Protein AF-A0A813E787-F1 (afdb_monomer_lite)

pLDDT: mean 73.68, std 25.08, range [30.33, 98.12]

Radius of gyration: 27.72 Å; chains: 1; bounding box: 62×77×85 Å

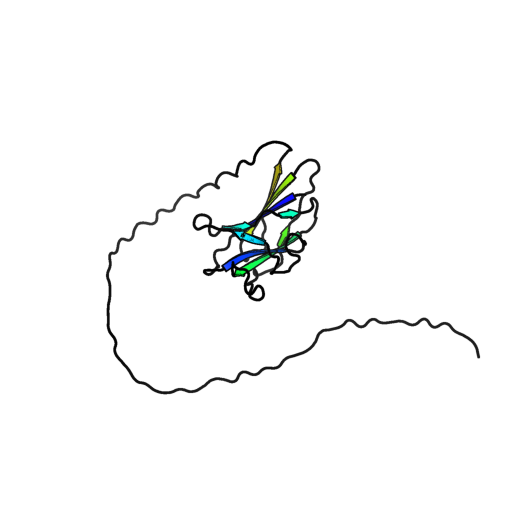Foldseek 3Di:
DAWEKEKEQDDPADPQKFKWKAWCDVQCVNPDLLNTFTWDDDPVRPPITMTDITDDDAFAAKIWMWMWMDGPVSPPSVPIHTFPDDIAIDGHHHDDAAYKYWYWYDYGNDSDTDIDIDGDHPDDDDDDDDDDDDDDDDDDDDDDDDDDDDDDDDDDDDDDDDDDDDDDDDDDDDDDDDDDDDDDDDDDDDDD

Structure (mmCIF, N/CA/C/O backbone):
data_AF-A0A813E787-F1
#
_entry.id   AF-A0A813E787-F1
#
loop_
_atom_site.group_PDB
_atom_site.id
_atom_site.type_symbol
_atom_site.label_atom_id
_atom_site.label_alt_id
_atom_site.label_comp_id
_atom_site.label_asym_id
_atom_site.label_entity_id
_atom_site.label_seq_id
_atom_site.pdbx_PDB_ins_code
_atom_site.Cartn_x
_atom_site.Cartn_y
_atom_site.Cartn_z
_atom_site.occupancy
_atom_site.B_iso_or_equiv
_atom_site.auth_seq_id
_atom_site.auth_comp_id
_atom_site.auth_asym_id
_atom_site.auth_atom_id
_atom_site.pdbx_PDB_model_num
ATOM 1 N N . MET A 1 1 ? -16.517 4.801 7.492 1.00 86.31 1 MET A N 1
ATOM 2 C CA . MET A 1 1 ? -15.468 4.316 6.570 1.00 86.31 1 MET A CA 1
ATOM 3 C C . MET A 1 1 ? -14.488 5.443 6.297 1.00 86.31 1 MET A C 1
ATOM 5 O O . MET A 1 1 ? -14.892 6.605 6.333 1.00 86.31 1 MET A O 1
ATOM 9 N N . ALA A 1 2 ? -13.230 5.105 6.049 1.00 91.12 2 ALA A N 1
ATOM 10 C CA . ALA A 1 2 ? -12.199 6.005 5.552 1.00 91.12 2 ALA A CA 1
ATOM 11 C C . ALA A 1 2 ? -11.724 5.498 4.185 1.00 91.12 2 ALA A C 1
ATOM 13 O O . ALA A 1 2 ? -11.542 4.297 4.005 1.00 91.12 2 ALA A O 1
ATOM 14 N N . ALA A 1 3 ? -11.543 6.407 3.238 1.00 94.19 3 ALA A N 1
ATOM 15 C CA . ALA A 1 3 ? -10.957 6.121 1.938 1.00 94.19 3 ALA A CA 1
ATOM 16 C C . ALA A 1 3 ? -9.436 6.264 2.054 1.00 94.19 3 ALA A C 1
ATOM 18 O O . ALA A 1 3 ? -8.950 7.349 2.371 1.00 94.19 3 ALA A O 1
ATOM 19 N N . LEU A 1 4 ? -8.703 5.174 1.861 1.00 96.06 4 LEU A N 1
ATOM 20 C CA . LEU A 1 4 ? -7.258 5.084 2.027 1.00 96.06 4 LEU A CA 1
ATOM 21 C C . LEU A 1 4 ? -6.583 4.915 0.664 1.00 96.06 4 LEU A C 1
ATOM 23 O O . LEU A 1 4 ? -6.911 3.996 -0.080 1.00 96.06 4 LEU A O 1
ATOM 27 N N . THR A 1 5 ? -5.613 5.777 0.378 1.00 97.56 5 THR A N 1
ATOM 28 C CA . THR A 1 5 ? -4.746 5.693 -0.803 1.00 97.56 5 THR A CA 1
ATOM 29 C C . THR A 1 5 ? -3.289 5.622 -0.357 1.00 97.56 5 THR A C 1
ATOM 31 O O . THR A 1 5 ? -2.865 6.395 0.508 1.00 97.56 5 THR A O 1
ATOM 34 N N . PHE A 1 6 ? -2.506 4.734 -0.962 1.00 97.88 6 PHE A N 1
ATOM 35 C CA . PHE A 1 6 ? -1.069 4.640 -0.729 1.00 97.88 6 PHE A CA 1
ATOM 36 C C . PHE A 1 6 ? -0.298 5.378 -1.816 1.00 97.88 6 PHE A C 1
ATOM 38 O O . PHE A 1 6 ? -0.618 5.276 -2.999 1.00 97.88 6 PHE A O 1
ATOM 45 N N . VAL A 1 7 ? 0.741 6.097 -1.403 1.00 98.12 7 VAL A N 1
ATOM 46 C CA . VAL A 1 7 ? 1.733 6.698 -2.293 1.00 98.12 7 VAL A CA 1
ATOM 47 C C . VAL A 1 7 ? 3.091 6.132 -1.906 1.00 98.12 7 VAL A C 1
ATOM 49 O O . VAL A 1 7 ? 3.574 6.356 -0.796 1.00 98.12 7 VAL A O 1
ATOM 52 N N . VAL A 1 8 ? 3.689 5.372 -2.812 1.00 97.88 8 VAL A N 1
ATOM 53 C CA . VAL A 1 8 ? 4.959 4.686 -2.595 1.00 97.88 8 VAL A CA 1
ATOM 54 C C . VAL A 1 8 ? 6.012 5.284 -3.512 1.00 97.88 8 VAL A C 1
ATOM 56 O O . VAL A 1 8 ? 5.851 5.283 -4.728 1.00 97.88 8 VAL A O 1
ATOM 59 N N . GLU A 1 9 ? 7.109 5.769 -2.949 1.00 97.62 9 GLU A N 1
ATOM 60 C CA . GLU A 1 9 ? 8.279 6.156 -3.732 1.00 97.62 9 GLU A CA 1
ATOM 61 C C . GLU A 1 9 ? 9.198 4.947 -3.940 1.00 97.62 9 GLU A C 1
ATOM 63 O O . GLU A 1 9 ? 9.723 4.370 -2.978 1.00 97.62 9 GLU A O 1
ATOM 68 N N . HIS A 1 10 ? 9.396 4.547 -5.196 1.00 96.94 10 HIS A N 1
ATOM 69 C CA . HIS A 1 10 ? 10.302 3.462 -5.551 1.00 96.94 10 HIS A CA 1
ATOM 70 C C . HIS A 1 10 ? 10.804 3.578 -6.994 1.00 96.94 10 HIS A C 1
ATOM 72 O O . HIS A 1 10 ? 10.026 3.685 -7.939 1.00 96.94 10 HIS A O 1
ATOM 78 N N . LYS A 1 11 ? 12.128 3.495 -7.165 1.00 95.12 11 LYS A N 1
ATOM 79 C CA . LYS A 1 11 ? 12.805 3.578 -8.470 1.00 95.12 11 LYS A CA 1
ATOM 80 C C . LYS A 1 11 ? 13.321 2.238 -9.011 1.00 95.12 11 LYS A C 1
ATOM 82 O O . LYS A 1 11 ? 13.857 2.197 -10.110 1.00 95.12 11 LYS A O 1
ATOM 87 N N . GLY A 1 12 ? 13.240 1.169 -8.219 1.00 92.81 12 GLY A N 1
ATOM 88 C CA . GLY A 1 12 ? 13.930 -0.104 -8.457 1.00 92.81 12 GLY A CA 1
ATOM 89 C C . GLY A 1 12 ? 13.110 -1.160 -9.195 1.00 92.81 12 GLY A C 1
ATOM 90 O O . GLY A 1 12 ? 13.284 -2.340 -8.914 1.00 92.81 12 GLY A O 1
ATOM 91 N N . THR A 1 13 ? 12.224 -0.761 -10.108 1.00 94.88 13 THR A N 1
ATOM 92 C CA . THR A 1 13 ? 11.404 -1.685 -10.909 1.00 94.88 13 THR A CA 1
ATOM 93 C C . THR A 1 13 ? 12.048 -1.988 -12.257 1.00 94.88 13 THR A C 1
ATOM 95 O O . THR A 1 13 ? 12.597 -1.090 -12.903 1.00 94.88 13 THR A O 1
ATOM 98 N N . LYS A 1 14 ? 11.924 -3.226 -12.731 1.00 93.81 14 LYS A N 1
ATOM 99 C CA . LYS A 1 14 ? 12.303 -3.627 -14.093 1.00 93.81 14 LYS A CA 1
ATOM 100 C C . LYS A 1 14 ? 11.130 -3.451 -15.069 1.00 93.81 14 LYS A C 1
ATOM 102 O O . LYS A 1 14 ? 9.977 -3.373 -14.643 1.00 93.81 14 LYS A O 1
ATOM 107 N N . PRO A 1 15 ? 11.386 -3.421 -16.390 1.00 91.69 15 PRO A N 1
ATOM 108 C CA . PRO A 1 15 ? 10.316 -3.435 -17.383 1.00 91.69 15 PRO A CA 1
ATOM 109 C C . PRO A 1 15 ? 9.353 -4.612 -17.168 1.00 91.69 15 PRO A C 1
ATOM 111 O O . PRO A 1 15 ? 9.778 -5.764 -17.078 1.00 91.69 15 PRO A O 1
ATOM 114 N N . GLY A 1 16 ? 8.054 -4.315 -17.088 1.00 92.12 16 GLY A N 1
ATOM 115 C CA . GLY A 1 16 ? 7.005 -5.306 -16.824 1.00 92.12 16 GLY A CA 1
ATOM 116 C C . GLY A 1 16 ? 6.756 -5.612 -15.342 1.00 92.12 16 GLY A C 1
ATOM 117 O O . GLY A 1 16 ? 5.919 -6.463 -15.044 1.00 92.12 16 GLY A O 1
ATOM 118 N N . GLU A 1 17 ? 7.438 -4.939 -14.415 1.00 95.44 17 GLU A N 1
ATOM 119 C CA . GLU A 1 17 ? 7.140 -4.988 -12.980 1.00 95.44 17 GLU A CA 1
ATOM 120 C C . GLU A 1 17 ? 6.305 -3.782 -12.539 1.00 95.44 17 GLU A C 1
ATOM 122 O O . GLU A 1 17 ? 6.336 -2.714 -13.157 1.00 95.44 17 GLU A O 1
ATOM 127 N N . ALA A 1 18 ? 5.573 -3.953 -11.444 1.00 95.94 18 ALA A N 1
ATOM 128 C CA . ALA A 1 18 ? 4.846 -2.887 -10.775 1.00 95.94 18 ALA A CA 1
ATOM 129 C C . ALA A 1 18 ? 5.006 -2.994 -9.256 1.00 95.94 18 ALA A C 1
ATOM 131 O O . ALA A 1 18 ? 5.363 -4.044 -8.714 1.00 95.94 18 ALA A O 1
ATOM 132 N N . VAL A 1 19 ? 4.741 -1.879 -8.580 1.00 97.19 19 VAL A N 1
ATOM 133 C CA . VAL A 1 19 ? 4.676 -1.805 -7.120 1.00 97.19 19 VAL A CA 1
ATOM 134 C C . VAL A 1 19 ? 3.275 -2.187 -6.660 1.00 97.19 19 VAL A C 1
ATOM 136 O O . VAL A 1 19 ? 2.286 -1.763 -7.254 1.00 97.19 19 VAL A O 1
ATOM 139 N N . PHE A 1 20 ? 3.196 -2.946 -5.574 1.00 97.25 20 PHE A N 1
ATOM 140 C CA . PHE A 1 20 ? 1.947 -3.338 -4.938 1.00 97.25 20 PHE A CA 1
ATOM 141 C C . PHE A 1 20 ? 2.014 -3.117 -3.427 1.00 97.25 20 PHE A C 1
ATOM 143 O O . PHE A 1 20 ? 3.094 -3.097 -2.828 1.00 97.25 20 PHE A O 1
ATOM 150 N N . VAL A 1 21 ? 0.845 -2.989 -2.804 1.00 97.56 21 VAL A N 1
ATOM 151 C CA . VAL A 1 21 ? 0.685 -2.886 -1.350 1.00 97.56 21 VAL A CA 1
ATOM 152 C C . VAL A 1 21 ? -0.190 -4.028 -0.854 1.00 97.56 21 VAL A C 1
ATOM 154 O O . VAL A 1 21 ? -1.292 -4.235 -1.351 1.00 97.56 21 VAL A O 1
ATOM 157 N N . VAL A 1 22 ? 0.283 -4.748 0.158 1.00 97.12 22 VAL A N 1
ATOM 158 C CA . VAL A 1 22 ? -0.469 -5.810 0.837 1.00 97.12 22 VAL A CA 1
ATOM 159 C C . VAL A 1 22 ? -0.474 -5.546 2.336 1.00 97.12 22 VAL A C 1
ATOM 161 O O . VAL A 1 22 ? 0.483 -4.988 2.872 1.00 97.12 22 VAL A O 1
ATOM 164 N N . GLY A 1 23 ? -1.536 -5.927 3.036 1.00 96.81 23 GLY A N 1
ATOM 165 C CA . GLY A 1 23 ? -1.656 -5.652 4.461 1.00 96.81 23 GLY A CA 1
ATOM 166 C C . GLY A 1 23 ? -2.557 -6.604 5.222 1.00 96.81 23 GLY A C 1
ATOM 167 O O . GLY A 1 23 ? -3.066 -7.578 4.680 1.00 96.81 23 GLY A O 1
ATOM 168 N N . SER A 1 24 ? -2.720 -6.321 6.511 1.00 96.44 24 SER A N 1
ATOM 169 C CA . SER A 1 2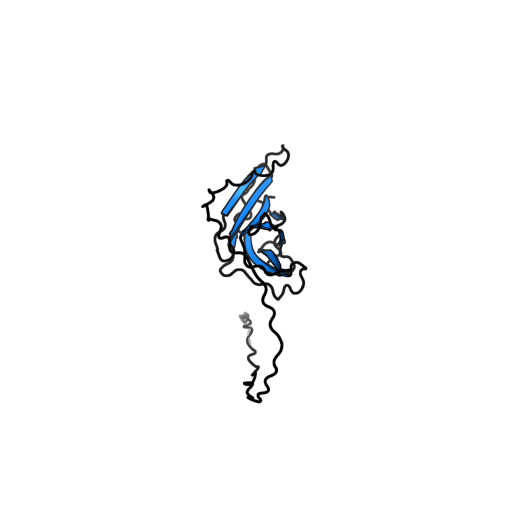4 ? -3.387 -7.197 7.474 1.00 96.44 24 SER A CA 1
ATOM 170 C C . SER A 1 24 ? -4.902 -7.259 7.321 1.00 96.44 24 SER A C 1
ATOM 172 O O . SER A 1 24 ? -5.510 -8.242 7.741 1.00 96.44 24 SER A O 1
ATOM 174 N N . THR A 1 25 ? -5.524 -6.227 6.751 1.00 94.62 25 THR A N 1
ATOM 175 C CA . THR A 1 25 ? -6.978 -6.184 6.577 1.00 94.62 25 THR A CA 1
ATOM 176 C C . THR A 1 25 ? -7.386 -6.902 5.287 1.00 94.62 25 THR A C 1
ATOM 178 O O . THR A 1 25 ? -6.590 -6.973 4.345 1.00 94.62 25 THR A O 1
ATOM 181 N N . PRO A 1 26 ? -8.612 -7.451 5.207 1.00 94.38 26 PRO A N 1
ATOM 182 C CA . PRO A 1 26 ? -9.072 -8.144 4.005 1.00 94.38 26 PRO A CA 1
ATOM 183 C C . PRO A 1 26 ? -9.110 -7.229 2.774 1.00 94.38 26 PRO A C 1
ATOM 185 O O . PRO A 1 26 ? -8.856 -7.694 1.667 1.00 94.38 26 PRO A O 1
ATOM 188 N N . GLU A 1 27 ? -9.359 -5.931 2.957 1.00 94.25 27 GLU A N 1
ATOM 189 C CA . GLU A 1 27 ? -9.341 -4.932 1.881 1.00 94.25 27 GLU A CA 1
ATOM 190 C C . GLU A 1 27 ? -7.923 -4.647 1.360 1.00 94.25 27 GLU A C 1
ATOM 192 O O . GLU A 1 27 ? -7.774 -4.121 0.262 1.00 94.25 27 GLU A O 1
ATOM 197 N N . LEU A 1 28 ? -6.889 -5.005 2.132 1.00 95.88 28 LEU A N 1
ATOM 198 C CA . LEU A 1 28 ? -5.477 -4.973 1.732 1.00 95.88 28 LEU A CA 1
ATOM 199 C C . LEU A 1 28 ? -4.938 -6.371 1.376 1.00 95.88 28 LEU A C 1
ATOM 201 O O . LEU A 1 28 ? -3.725 -6.569 1.315 1.00 95.88 28 LEU A O 1
ATOM 205 N N . GLY A 1 29 ? -5.818 -7.356 1.195 1.00 95.00 29 GLY A N 1
ATOM 206 C CA . GLY A 1 29 ? -5.456 -8.708 0.776 1.00 95.00 29 GLY A CA 1
ATOM 207 C C . GLY A 1 29 ? -5.099 -9.681 1.902 1.00 95.00 29 GLY A C 1
ATOM 208 O O . GLY A 1 29 ? -4.898 -10.858 1.623 1.00 95.00 29 GLY A O 1
ATOM 209 N N . GLY A 1 30 ? -5.056 -9.259 3.170 1.00 95.44 30 GLY A N 1
ATOM 210 C CA . GLY A 1 30 ? -4.810 -10.162 4.303 1.00 95.44 30 GLY A CA 1
ATOM 211 C C . GLY A 1 30 ? -3.468 -10.904 4.229 1.00 95.44 30 GLY A C 1
ATOM 212 O O . GLY A 1 30 ? -3.417 -12.102 4.497 1.00 95.44 30 GLY A O 1
ATOM 213 N N . TRP A 1 31 ? -2.399 -10.201 3.845 1.00 95.62 31 TRP A N 1
ATOM 214 C CA . TRP A 1 31 ? -1.046 -10.731 3.606 1.00 95.62 31 TRP A CA 1
ATOM 215 C C . TRP A 1 31 ? -0.899 -11.705 2.427 1.00 95.62 31 TRP A C 1
ATOM 217 O O . TRP A 1 31 ? 0.157 -12.316 2.276 1.00 95.62 31 TRP A O 1
ATOM 227 N N . ASP A 1 32 ? -1.910 -11.812 1.564 1.00 93.62 32 ASP A N 1
ATOM 228 C CA . ASP A 1 32 ? -1.861 -12.594 0.327 1.00 93.62 32 ASP A CA 1
ATOM 229 C C . ASP A 1 32 ? -1.388 -11.725 -0.862 1.00 93.62 32 ASP A C 1
ATOM 231 O O . ASP A 1 32 ? -2.116 -10.814 -1.273 1.00 93.62 32 ASP A O 1
ATOM 235 N N . PRO A 1 33 ? -0.206 -11.989 -1.460 1.00 91.69 33 PRO A N 1
ATOM 236 C CA . PRO A 1 33 ? 0.311 -11.224 -2.601 1.00 91.69 33 PRO A CA 1
ATOM 237 C C . PRO A 1 33 ? -0.592 -11.261 -3.835 1.00 91.69 33 PRO A C 1
ATOM 239 O O . PRO A 1 33 ? -0.580 -10.329 -4.636 1.00 91.69 33 PRO A O 1
ATOM 242 N N . THR A 1 34 ? -1.404 -12.312 -3.988 1.00 91.75 34 THR A N 1
ATOM 243 C CA . THR A 1 34 ? -2.350 -12.433 -5.112 1.00 91.75 34 THR A CA 1
ATOM 244 C C . THR A 1 34 ? -3.500 -11.430 -5.011 1.00 91.75 34 THR A C 1
ATOM 246 O O . THR A 1 34 ? -4.162 -11.144 -6.006 1.00 91.75 34 THR A O 1
ATOM 249 N N . LYS A 1 35 ? -3.724 -10.883 -3.811 1.00 93.88 35 LYS A N 1
ATOM 250 C CA . LYS A 1 35 ? -4.758 -9.893 -3.487 1.00 93.88 35 LYS A CA 1
ATOM 251 C C . LYS A 1 35 ? -4.162 -8.533 -3.128 1.00 93.88 35 LYS A C 1
ATOM 253 O O . LYS A 1 35 ? -4.861 -7.687 -2.573 1.00 93.88 35 LYS A O 1
ATOM 258 N N . ALA A 1 36 ? -2.872 -8.338 -3.393 1.00 94.75 36 ALA A N 1
ATOM 259 C CA . ALA A 1 36 ? -2.213 -7.067 -3.162 1.00 94.75 36 ALA A CA 1
ATOM 260 C C . ALA A 1 36 ? -2.795 -5.991 -4.088 1.00 94.75 36 ALA A C 1
ATOM 262 O O . ALA A 1 36 ? -3.125 -6.245 -5.247 1.00 94.75 36 ALA A O 1
ATOM 263 N N . LEU A 1 37 ? -2.886 -4.769 -3.580 1.00 95.75 37 LEU A N 1
ATOM 264 C CA . LEU A 1 37 ? -3.341 -3.616 -4.341 1.00 95.75 37 LEU A CA 1
ATOM 265 C C . LEU A 1 37 ? -2.256 -3.193 -5.322 1.00 95.75 37 LEU A C 1
ATOM 267 O O . LEU A 1 37 ? -1.140 -2.885 -4.902 1.00 95.75 37 LEU A O 1
ATOM 271 N N . SER A 1 38 ? -2.581 -3.135 -6.610 1.00 95.56 38 SER A N 1
ATOM 272 C CA . SER A 1 38 ? -1.667 -2.603 -7.618 1.00 95.56 38 SER A CA 1
ATOM 273 C C . SER A 1 38 ? -1.528 -1.091 -7.489 1.00 95.56 38 SER A C 1
ATOM 275 O O . SER A 1 38 ? -2.525 -0.374 -7.360 1.00 95.56 38 SER A O 1
ATOM 277 N N . CYS A 1 39 ? -0.297 -0.600 -7.585 1.00 96.81 39 CYS A N 1
ATOM 278 C CA . CYS A 1 39 ? -0.019 0.818 -7.718 1.00 96.81 39 CYS A CA 1
ATOM 279 C C . CYS A 1 39 ? 0.297 1.169 -9.172 1.00 96.81 39 CYS A C 1
ATOM 281 O O . CYS A 1 39 ? 1.015 0.451 -9.867 1.00 96.81 39 CYS A O 1
ATOM 283 N N . ILE A 1 40 ? -0.196 2.322 -9.609 1.00 95.62 40 ILE A N 1
ATOM 284 C CA . ILE A 1 40 ? 0.044 2.866 -10.941 1.00 95.62 40 ILE A CA 1
ATOM 285 C C . ILE A 1 40 ? 1.061 4.005 -10.885 1.00 95.62 40 ILE A C 1
ATOM 287 O O . ILE A 1 40 ? 1.119 4.780 -9.927 1.00 95.62 40 ILE A O 1
ATOM 291 N N . THR A 1 41 ? 1.856 4.122 -11.941 1.00 96.69 41 THR A N 1
ATOM 292 C CA . THR A 1 41 ? 2.755 5.252 -12.176 1.00 96.69 41 THR A CA 1
ATOM 293 C C . THR A 1 41 ? 2.741 5.624 -13.659 1.00 96.69 41 THR A C 1
ATOM 295 O O . THR A 1 41 ? 2.198 4.899 -14.492 1.00 96.69 41 THR A O 1
ATOM 298 N N . THR A 1 42 ? 3.327 6.769 -13.995 1.00 94.38 42 THR A N 1
ATOM 299 C CA . THR A 1 42 ? 3.534 7.221 -15.379 1.00 94.38 42 THR A CA 1
ATOM 300 C C . THR A 1 42 ? 4.938 7.795 -15.512 1.00 94.38 42 THR A C 1
ATOM 302 O O . THR A 1 42 ? 5.568 8.118 -14.506 1.00 94.38 42 THR A O 1
ATOM 305 N N . ALA A 1 43 ? 5.420 7.989 -16.741 1.00 93.56 43 ALA A N 1
ATOM 306 C CA . ALA A 1 43 ? 6.742 8.570 -16.977 1.00 93.56 43 ALA A CA 1
ATOM 307 C C . ALA A 1 43 ? 6.929 9.947 -16.308 1.00 93.56 43 ALA A C 1
ATOM 309 O O . ALA A 1 43 ? 8.025 10.253 -15.852 1.00 93.56 43 ALA A O 1
ATOM 310 N N . GLN A 1 44 ? 5.868 10.760 -16.203 1.00 96.25 44 GLN A N 1
ATOM 311 C CA . GLN A 1 44 ? 5.934 12.074 -15.548 1.00 96.25 44 GLN A CA 1
ATOM 312 C C . GLN A 1 44 ? 5.879 12.020 -14.012 1.00 96.25 44 GLN A C 1
ATOM 314 O O . GLN A 1 44 ? 6.233 13.000 -13.364 1.00 96.25 44 GLN A O 1
ATOM 319 N N . VAL A 1 45 ? 5.388 10.921 -13.431 1.00 95.12 45 VAL A N 1
ATOM 320 C CA . VAL A 1 45 ? 5.135 10.793 -11.981 1.00 95.12 45 VAL A CA 1
ATOM 321 C C . VAL A 1 45 ? 6.161 9.879 -11.303 1.00 95.12 45 VAL A C 1
ATOM 323 O O . VAL A 1 45 ? 6.399 10.000 -10.102 1.00 95.12 45 VAL A O 1
ATOM 326 N N . PHE A 1 46 ? 6.802 8.988 -12.061 1.00 93.56 46 PHE A N 1
ATOM 327 C CA . PHE A 1 46 ? 7.877 8.131 -11.577 1.00 93.56 46 PHE A CA 1
ATOM 328 C C . PHE A 1 46 ? 8.983 8.969 -10.900 1.00 93.56 46 PHE A C 1
ATOM 330 O O . PHE A 1 46 ? 9.407 9.979 -11.468 1.00 93.56 46 PHE A O 1
ATOM 337 N N . PRO A 1 47 ? 9.471 8.582 -9.702 1.00 96.19 47 PRO A N 1
ATOM 338 C CA . PRO A 1 47 ? 9.345 7.271 -9.050 1.00 96.19 47 PRO A CA 1
ATOM 339 C C . PRO A 1 47 ? 8.167 7.115 -8.069 1.00 96.19 47 PRO A C 1
ATOM 341 O O . PRO A 1 47 ? 8.214 6.235 -7.208 1.00 96.19 47 PRO A O 1
ATOM 344 N N . LEU A 1 48 ? 7.121 7.943 -8.151 1.00 97.94 48 LEU A N 1
ATOM 345 C CA . LEU A 1 48 ? 5.940 7.806 -7.293 1.00 97.94 48 LEU A CA 1
ATOM 346 C C . LEU A 1 48 ? 4.915 6.830 -7.885 1.00 97.94 48 LEU A C 1
ATOM 348 O O . LEU A 1 48 ? 4.533 6.929 -9.051 1.00 97.94 48 LEU A O 1
ATOM 352 N N . TRP A 1 49 ? 4.433 5.919 -7.047 1.00 98.00 49 TRP A N 1
ATOM 353 C CA . TRP A 1 49 ? 3.434 4.902 -7.360 1.00 98.00 49 TRP A CA 1
ATOM 354 C C . TRP A 1 49 ? 2.211 5.109 -6.476 1.00 98.00 49 TRP A C 1
ATOM 356 O O . TRP A 1 49 ? 2.341 5.178 -5.255 1.00 98.00 49 TRP A O 1
ATOM 366 N N . THR A 1 50 ? 1.025 5.205 -7.071 1.00 98.06 50 THR A N 1
ATOM 367 C CA . THR A 1 50 ? -0.223 5.457 -6.334 1.00 98.06 50 THR A CA 1
ATOM 368 C C . THR A 1 50 ? -1.134 4.243 -6.415 1.00 98.06 50 THR A C 1
ATOM 370 O O . THR A 1 50 ? -1.390 3.759 -7.514 1.00 98.06 50 THR A O 1
ATOM 373 N N . SER A 1 51 ? -1.617 3.745 -5.278 1.00 97.50 51 SER A N 1
ATOM 374 C CA . SER A 1 51 ? -2.590 2.648 -5.255 1.00 97.50 51 SER A CA 1
ATOM 375 C C . SER A 1 51 ? -3.979 3.114 -5.679 1.00 97.50 51 SER A C 1
ATOM 377 O O . SER A 1 51 ? -4.306 4.301 -5.624 1.00 97.50 51 SER A O 1
ATOM 379 N N . GLU A 1 52 ? -4.844 2.158 -5.993 1.00 95.50 52 GLU A N 1
ATOM 380 C CA . GLU A 1 52 ? -6.283 2.405 -5.947 1.00 95.50 52 GLU A CA 1
ATOM 381 C C . GLU A 1 52 ? -6.726 2.792 -4.525 1.00 95.50 52 GLU A C 1
ATOM 383 O O . GLU A 1 52 ? -6.072 2.466 -3.526 1.00 95.50 52 GLU A O 1
ATOM 388 N N . THR A 1 53 ? -7.837 3.522 -4.433 1.00 95.88 53 THR A N 1
ATOM 389 C CA . THR A 1 53 ? -8.420 3.923 -3.152 1.00 95.88 53 THR A CA 1
ATOM 390 C C . THR A 1 53 ? -9.251 2.787 -2.571 1.00 95.88 53 THR A C 1
ATOM 392 O O . THR A 1 53 ? -10.214 2.340 -3.191 1.00 95.88 53 THR A O 1
ATOM 395 N N . VAL A 1 54 ? -8.938 2.374 -1.344 1.00 95.38 54 VAL A N 1
ATOM 396 C CA . VAL A 1 54 ? -9.672 1.324 -0.625 1.00 95.38 54 VAL A CA 1
ATOM 397 C C . VAL A 1 54 ? -10.470 1.883 0.543 1.00 95.38 54 VAL A C 1
ATOM 399 O O . VAL A 1 54 ? -10.075 2.852 1.188 1.00 95.38 54 VAL A O 1
ATOM 402 N N . SER A 1 55 ? -11.616 1.273 0.833 1.00 94.50 55 SER A N 1
ATOM 403 C CA . SER A 1 55 ? -12.458 1.672 1.963 1.00 94.50 55 SER A CA 1
ATOM 404 C C . SER A 1 55 ? -12.128 0.835 3.191 1.00 94.50 55 SER A C 1
ATOM 406 O O . SER A 1 55 ? -12.400 -0.357 3.203 1.00 94.50 55 SER A O 1
ATOM 408 N N . ILE A 1 56 ? -11.605 1.463 4.241 1.00 92.69 56 ILE A N 1
ATOM 409 C CA . ILE A 1 56 ? -11.296 0.817 5.523 1.00 92.69 56 ILE A CA 1
ATOM 410 C C . ILE A 1 56 ? -12.289 1.280 6.595 1.00 92.69 56 ILE A C 1
ATOM 412 O O . ILE A 1 56 ? -12.799 2.408 6.562 1.00 92.69 56 ILE A O 1
ATOM 416 N N . ALA A 1 57 ? -12.581 0.422 7.574 1.00 90.56 57 ALA A N 1
ATOM 417 C CA . ALA A 1 57 ? -13.365 0.813 8.741 1.00 90.56 57 ALA A CA 1
ATOM 418 C C . ALA A 1 57 ? -12.707 2.003 9.471 1.00 90.56 57 ALA A C 1
ATOM 420 O O . ALA A 1 57 ? -11.502 2.033 9.711 1.00 90.56 57 ALA A O 1
ATOM 421 N N . ALA A 1 58 ? -13.505 3.022 9.801 1.00 87.69 58 ALA A N 1
ATOM 422 C CA . ALA A 1 58 ? -13.000 4.169 10.553 1.00 87.69 58 ALA A CA 1
ATOM 423 C C . ALA A 1 58 ? -12.787 3.767 12.017 1.00 87.69 58 ALA A C 1
ATOM 425 O O . ALA A 1 58 ? -13.624 3.067 12.584 1.00 87.69 58 ALA A O 1
ATOM 426 N N . GLY A 1 59 ? -11.706 4.238 12.637 1.00 87.50 59 GLY A N 1
ATOM 427 C CA . GLY A 1 59 ? -11.356 3.860 14.006 1.00 87.50 59 GLY A CA 1
ATOM 428 C C . GLY A 1 59 ? -10.605 2.539 14.143 1.00 87.50 59 GLY A C 1
ATOM 429 O O . GLY A 1 59 ? -10.434 2.083 15.270 1.00 87.50 59 GLY A O 1
ATOM 430 N N . THR A 1 60 ? -10.163 1.928 13.040 1.00 89.88 60 THR A N 1
ATOM 431 C CA . THR A 1 60 ? -9.248 0.785 13.092 1.00 89.88 60 THR A CA 1
ATOM 432 C C . THR A 1 60 ? -7.915 1.227 13.688 1.00 89.88 60 THR A C 1
ATOM 434 O O . THR A 1 60 ? -7.170 1.980 13.058 1.00 89.88 60 THR A O 1
ATOM 437 N N . GLU A 1 61 ? -7.627 0.746 14.899 1.00 88.44 61 GLU A N 1
ATOM 438 C CA . GLU A 1 61 ? -6.482 1.177 15.712 1.00 88.44 61 GLU A CA 1
ATOM 439 C C . GLU A 1 61 ? -5.135 0.831 15.074 1.00 88.44 61 GLU A C 1
ATOM 441 O O . GLU A 1 61 ? -4.197 1.626 15.132 1.00 88.44 61 GLU A O 1
ATOM 446 N N . LYS A 1 62 ? -5.052 -0.334 14.422 1.00 92.94 62 LYS A N 1
ATOM 447 C CA . LYS A 1 62 ? -3.831 -0.815 13.779 1.00 92.94 62 LYS A CA 1
ATOM 448 C C . LYS A 1 62 ? -4.138 -1.489 12.447 1.00 92.94 62 LYS A C 1
ATOM 450 O O . LYS A 1 62 ? -4.768 -2.543 12.402 1.00 92.94 62 LYS A O 1
ATOM 455 N N . VAL A 1 63 ? -3.640 -0.895 11.373 1.00 95.06 63 VAL A N 1
ATOM 456 C CA . VAL A 1 63 ? -3.561 -1.505 10.045 1.00 95.06 63 VAL A CA 1
ATOM 457 C C . VAL A 1 63 ? -2.088 -1.687 9.724 1.00 95.06 63 VAL A C 1
ATOM 459 O O . VAL A 1 63 ? -1.325 -0.724 9.763 1.00 95.06 63 VAL A O 1
ATOM 462 N N . GLU A 1 64 ? -1.684 -2.918 9.430 1.00 96.31 64 GLU A N 1
ATOM 463 C CA . GLU A 1 64 ? -0.311 -3.222 9.039 1.00 96.31 64 GLU A CA 1
ATOM 464 C C . GLU A 1 64 ? -0.243 -3.456 7.541 1.00 96.31 64 GLU A C 1
ATOM 466 O O . GLU A 1 64 ? -1.155 -4.045 6.965 1.00 96.31 64 GLU A O 1
ATOM 471 N N . PHE A 1 65 ? 0.830 -3.000 6.910 1.00 97.19 65 PHE A N 1
ATOM 472 C CA . PHE A 1 65 ? 1.033 -3.188 5.485 1.00 97.19 65 PHE A CA 1
ATOM 473 C C . PHE A 1 65 ? 2.510 -3.286 5.132 1.00 97.19 65 PHE A C 1
ATOM 475 O O . PHE A 1 65 ? 3.401 -2.939 5.917 1.00 97.19 65 PHE A O 1
ATOM 482 N N . LYS A 1 66 ? 2.757 -3.772 3.923 1.00 96.50 66 LYS A N 1
ATOM 483 C CA . LYS A 1 66 ? 4.072 -3.869 3.319 1.00 96.50 66 LYS A CA 1
ATOM 484 C C . LYS A 1 66 ? 3.966 -3.653 1.817 1.00 96.50 66 LYS A C 1
ATOM 486 O O . LYS A 1 66 ? 2.906 -3.829 1.216 1.00 96.50 66 LYS A O 1
ATOM 491 N N . VAL A 1 67 ? 5.078 -3.235 1.235 1.00 97.25 67 VAL A N 1
ATOM 492 C CA . VAL A 1 67 ? 5.204 -3.018 -0.202 1.00 97.25 67 VAL A CA 1
ATOM 493 C C . VAL A 1 67 ? 5.880 -4.239 -0.819 1.00 97.25 67 VAL A C 1
ATOM 495 O O . VAL A 1 67 ? 6.769 -4.840 -0.209 1.00 97.25 67 VAL A O 1
ATOM 498 N N . LEU A 1 68 ? 5.461 -4.612 -2.021 1.00 96.31 68 LEU A N 1
ATOM 499 C CA . LEU A 1 68 ? 6.130 -5.627 -2.824 1.00 96.31 68 LEU A CA 1
ATOM 500 C C . LEU A 1 68 ? 6.254 -5.171 -4.278 1.00 96.31 68 LEU A C 1
ATOM 502 O O . LEU A 1 68 ? 5.502 -4.312 -4.737 1.00 96.31 68 LEU A O 1
ATOM 506 N N . VAL A 1 69 ? 7.216 -5.739 -4.994 1.00 96.62 69 VAL A N 1
ATOM 507 C CA . VAL A 1 69 ? 7.391 -5.576 -6.440 1.00 96.62 69 VAL A CA 1
ATOM 508 C C . VAL A 1 69 ? 7.244 -6.942 -7.086 1.00 96.62 69 VAL A C 1
ATOM 510 O O . VAL A 1 69 ? 7.906 -7.899 -6.685 1.00 96.62 69 VAL A O 1
ATOM 513 N N . GLN A 1 70 ? 6.377 -7.037 -8.086 1.00 94.94 70 GLN A N 1
ATOM 514 C CA . GLN A 1 70 ? 6.161 -8.259 -8.862 1.00 94.94 70 GLN A CA 1
ATOM 515 C C . GLN A 1 70 ? 5.776 -7.905 -10.302 1.00 94.94 70 GLN A C 1
ATOM 517 O O . GLN A 1 70 ? 5.639 -6.728 -10.648 1.00 94.94 70 GLN A O 1
ATOM 522 N N . LYS A 1 71 ? 5.590 -8.919 -11.153 1.00 94.44 71 LYS A N 1
ATOM 523 C CA . LYS A 1 71 ? 5.085 -8.735 -12.520 1.00 94.44 71 LYS A CA 1
ATOM 524 C C . LYS A 1 71 ? 3.756 -7.978 -12.514 1.00 94.44 71 LYS A C 1
ATOM 526 O O . LYS A 1 71 ? 2.834 -8.339 -11.785 1.00 94.44 71 LYS A O 1
ATOM 531 N N . ALA A 1 72 ? 3.653 -6.957 -13.361 1.00 91.94 72 ALA A N 1
ATOM 532 C CA . ALA A 1 72 ? 2.467 -6.111 -13.462 1.00 91.94 72 ALA A CA 1
ATOM 533 C C . ALA A 1 72 ? 1.222 -6.889 -13.919 1.00 91.94 72 ALA A C 1
ATOM 535 O O . ALA A 1 72 ? 0.111 -6.557 -13.524 1.00 91.94 72 ALA A O 1
ATOM 536 N N . ASP A 1 73 ? 1.407 -7.947 -14.713 1.00 88.44 73 ASP A N 1
ATOM 537 C CA . ASP A 1 73 ? 0.325 -8.821 -15.175 1.00 88.44 73 ASP A CA 1
ATOM 538 C C . ASP A 1 73 ? -0.151 -9.833 -14.108 1.00 88.44 73 ASP A C 1
ATOM 540 O O . ASP A 1 73 ? -1.084 -10.596 -14.345 1.00 88.44 73 ASP A O 1
ATOM 544 N N . GLY A 1 74 ? 0.481 -9.849 -12.929 1.00 81.12 74 GLY A N 1
ATOM 545 C CA . GLY A 1 74 ? 0.134 -10.752 -11.832 1.00 81.12 74 GLY A CA 1
ATOM 546 C C . GLY A 1 74 ? 0.640 -12.188 -12.002 1.00 81.12 74 GLY A C 1
ATOM 547 O O . GLY A 1 74 ? 0.452 -12.999 -11.094 1.00 81.12 74 GLY A O 1
ATOM 548 N N . SER A 1 75 ? 1.315 -12.532 -13.107 1.00 79.69 75 SER A N 1
ATOM 549 C CA . SER A 1 75 ? 1.959 -13.842 -13.243 1.00 79.69 75 SER A CA 1
ATOM 550 C C . SER A 1 75 ? 3.088 -14.002 -12.228 1.00 79.69 75 SER A C 1
ATOM 552 O O . SER A 1 75 ? 3.993 -13.174 -12.153 1.00 79.69 75 SER A O 1
ATOM 554 N N . LYS A 1 76 ? 3.097 -15.139 -11.524 1.00 84.62 76 LYS A N 1
ATOM 555 C CA . LYS A 1 76 ? 4.124 -15.525 -10.535 1.00 84.62 76 LYS A CA 1
ATOM 556 C C . LYS A 1 76 ? 4.184 -14.617 -9.290 1.00 84.62 76 LYS A C 1
ATOM 558 O O . LYS A 1 76 ? 5.235 -14.046 -8.992 1.00 84.62 76 LYS A O 1
ATOM 563 N N . PRO A 1 77 ? 3.085 -14.500 -8.525 1.00 84.31 77 PRO A N 1
ATOM 564 C CA . PRO A 1 77 ? 3.064 -13.743 -7.268 1.00 84.31 77 PRO A CA 1
ATOM 565 C C . PRO A 1 77 ? 3.998 -14.342 -6.199 1.00 84.31 77 PRO A C 1
ATOM 567 O O . PRO A 1 77 ? 4.403 -13.658 -5.264 1.00 84.31 77 PRO A O 1
ATOM 570 N N . ASP A 1 78 ? 4.395 -15.610 -6.349 1.00 87.69 78 ASP A N 1
ATOM 571 C CA . ASP A 1 78 ? 5.407 -16.281 -5.526 1.00 87.69 78 ASP A CA 1
ATOM 572 C C . ASP A 1 78 ? 6.820 -15.699 -5.699 1.00 87.69 78 ASP A C 1
ATOM 574 O O . ASP A 1 78 ? 7.660 -15.854 -4.815 1.00 87.69 78 ASP A O 1
ATOM 578 N N . GLN A 1 79 ? 7.077 -14.996 -6.806 1.00 90.38 79 GLN A N 1
ATOM 579 C CA . GLN A 1 79 ? 8.353 -14.335 -7.093 1.00 90.38 79 GLN A CA 1
ATOM 580 C C . GLN A 1 79 ? 8.367 -12.860 -6.672 1.00 90.38 79 GLN A C 1
ATOM 582 O O . GLN A 1 79 ? 9.278 -12.121 -7.049 1.00 90.38 79 GLN A O 1
ATOM 587 N N . ALA A 1 80 ? 7.367 -12.420 -5.903 1.00 93.44 80 ALA A N 1
ATOM 588 C CA . ALA A 1 80 ? 7.309 -11.067 -5.378 1.00 93.44 80 ALA A CA 1
ATOM 589 C C . ALA A 1 80 ? 8.550 -10.741 -4.536 1.00 93.44 80 ALA A C 1
ATOM 591 O O . ALA A 1 80 ? 8.889 -11.437 -3.575 1.00 93.44 80 ALA A O 1
ATOM 592 N N . SER A 1 81 ? 9.205 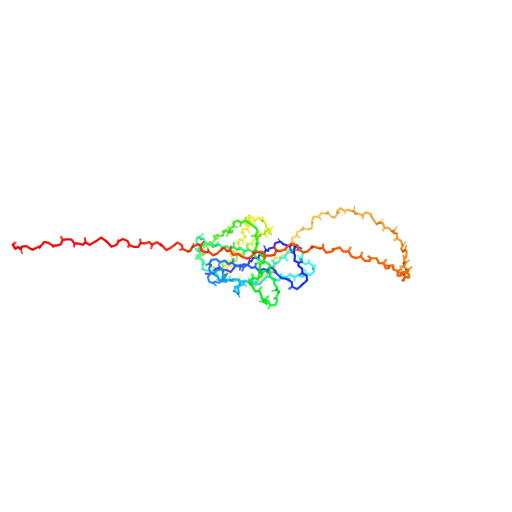-9.636 -4.877 1.00 95.38 81 SER A N 1
ATOM 593 C CA . SER A 1 81 ? 10.253 -9.051 -4.055 1.00 95.38 81 SER A CA 1
ATOM 594 C C . SER A 1 81 ? 9.596 -8.210 -2.972 1.00 95.38 81 SER A C 1
ATOM 596 O O . SER A 1 81 ? 8.816 -7.308 -3.271 1.00 95.38 81 SER A O 1
ATOM 598 N N . TRP A 1 82 ? 9.884 -8.507 -1.711 1.00 95.31 82 TRP A N 1
ATOM 599 C CA . TRP A 1 82 ? 9.304 -7.795 -0.580 1.00 95.31 82 TRP A CA 1
ATOM 600 C C . TRP A 1 82 ? 10.200 -6.649 -0.138 1.00 95.31 82 TRP A C 1
ATOM 602 O O . TRP A 1 82 ? 11.425 -6.778 -0.097 1.00 95.31 82 TRP A O 1
ATOM 612 N N . ASP A 1 83 ? 9.567 -5.554 0.268 1.00 92.88 83 ASP A N 1
ATOM 613 C CA . ASP A 1 83 ? 10.240 -4.433 0.907 1.00 92.88 83 ASP A CA 1
ATOM 614 C C . ASP A 1 83 ? 11.117 -4.908 2.084 1.00 92.88 83 ASP A C 1
ATOM 616 O O . ASP A 1 83 ? 10.682 -5.746 2.887 1.00 92.88 83 ASP A O 1
ATOM 620 N N . PRO A 1 84 ? 12.366 -4.437 2.214 1.00 91.38 84 PRO A N 1
ATOM 621 C CA . PRO A 1 84 ? 13.195 -4.841 3.335 1.00 91.38 84 PRO A CA 1
ATOM 622 C C . PRO A 1 84 ? 12.703 -4.184 4.631 1.00 91.38 84 PRO A C 1
ATOM 624 O O . PRO A 1 84 ? 12.185 -3.073 4.633 1.00 91.38 84 PRO A O 1
ATOM 627 N N . GLY A 1 85 ? 12.901 -4.867 5.759 1.00 89.31 85 GLY A N 1
ATOM 628 C CA . GLY A 1 85 ? 12.542 -4.343 7.078 1.00 89.31 85 GLY A CA 1
ATOM 629 C C . GLY A 1 85 ? 11.159 -4.775 7.595 1.00 89.31 85 GLY A C 1
ATOM 630 O O . GLY A 1 85 ? 10.527 -5.686 7.038 1.00 89.31 85 GLY A O 1
ATOM 631 N N . PRO A 1 86 ? 10.730 -4.187 8.729 1.00 91.44 86 PRO A N 1
ATOM 632 C CA . PRO A 1 86 ? 9.514 -4.584 9.430 1.00 91.44 86 PRO A CA 1
ATOM 633 C C . PRO A 1 86 ? 8.246 -4.138 8.694 1.00 91.44 86 PRO A C 1
ATOM 635 O O . PRO A 1 86 ? 8.278 -3.293 7.802 1.00 91.44 86 PRO A O 1
ATOM 638 N N . ASN A 1 87 ? 7.107 -4.693 9.107 1.00 94.56 87 ASN A N 1
ATOM 639 C CA . ASN A 1 87 ? 5.804 -4.229 8.643 1.00 94.56 87 ASN A CA 1
ATOM 640 C C . ASN A 1 87 ? 5.567 -2.785 9.088 1.00 94.56 87 ASN A C 1
ATOM 642 O O . ASN A 1 87 ? 5.909 -2.393 10.207 1.00 94.56 87 ASN A O 1
ATOM 646 N N . ARG A 1 88 ? 4.931 -2.006 8.220 1.00 95.00 88 ARG A N 1
ATOM 647 C CA . ARG A 1 88 ? 4.559 -0.622 8.504 1.00 95.00 88 ARG A CA 1
ATOM 648 C C . ARG A 1 88 ? 3.176 -0.601 9.136 1.00 95.00 88 ARG A C 1
ATOM 650 O O . ARG A 1 88 ? 2.338 -1.426 8.791 1.00 95.00 88 ARG A O 1
ATOM 657 N N . SER A 1 89 ? 2.939 0.320 10.065 1.00 94.25 89 SER A N 1
ATOM 658 C CA . SER A 1 89 ? 1.658 0.449 10.771 1.00 94.25 89 SER A CA 1
ATOM 659 C C . SER A 1 89 ? 1.035 1.818 10.522 1.00 94.25 89 SER A C 1
ATOM 661 O O . SER A 1 89 ? 1.737 2.828 10.529 1.00 94.25 89 SER A O 1
ATOM 663 N N . LEU A 1 90 ? -0.283 1.856 10.345 1.00 92.81 90 LEU A N 1
ATOM 664 C CA . LEU A 1 90 ? -1.077 3.081 10.284 1.00 92.81 90 LEU A CA 1
ATOM 665 C C . LEU A 1 90 ? -2.301 2.977 11.200 1.00 92.81 90 LEU A C 1
ATOM 667 O O . LEU A 1 90 ? -2.823 1.889 11.447 1.00 92.81 90 LEU A O 1
ATOM 671 N N . HIS A 1 91 ? -2.758 4.130 11.683 1.00 92.81 91 HIS A N 1
ATOM 672 C CA . HIS A 1 91 ? -3.990 4.272 12.451 1.00 92.81 91 HIS A CA 1
ATOM 673 C C . HIS A 1 91 ? -5.047 4.950 11.577 1.00 92.81 91 HIS A C 1
ATOM 675 O O . HIS A 1 91 ? -4.782 5.998 10.980 1.00 92.81 91 HIS A O 1
ATOM 681 N N . VAL A 1 92 ? -6.247 4.370 11.510 1.00 91.75 92 VAL A N 1
ATOM 682 C CA . VAL A 1 92 ? -7.365 4.968 10.777 1.00 91.75 92 VAL A CA 1
ATOM 683 C C . VAL A 1 92 ? -8.197 5.795 11.755 1.00 91.75 92 VAL A C 1
ATOM 685 O O . VAL A 1 92 ? -8.869 5.218 12.612 1.00 91.75 92 VAL A O 1
ATOM 688 N N . PRO A 1 93 ? -8.208 7.135 11.648 1.00 88.31 93 PRO A N 1
ATOM 689 C CA . PRO A 1 93 ? -8.913 7.971 12.608 1.00 88.31 93 PRO A CA 1
ATOM 690 C C . PRO A 1 93 ? -10.415 7.660 12.617 1.00 88.31 93 PRO A C 1
ATOM 692 O O . PRO A 1 93 ? -11.028 7.353 11.588 1.00 88.31 93 PRO A O 1
ATOM 695 N N . LYS A 1 94 ? -11.023 7.765 13.801 1.00 87.56 94 LYS A N 1
ATOM 696 C CA . LYS A 1 94 ? -12.483 7.745 13.942 1.00 87.56 94 LYS A CA 1
ATOM 697 C C . LYS A 1 94 ? -13.068 8.966 13.230 1.00 87.56 94 LYS A C 1
ATOM 699 O O . LYS A 1 94 ? -12.489 10.048 13.270 1.00 87.56 94 LYS A O 1
ATOM 704 N N . SER A 1 95 ? -14.228 8.794 12.604 1.00 78.38 95 SER A N 1
ATOM 705 C CA . SER A 1 95 ? -14.984 9.895 12.004 1.00 78.38 95 SER A CA 1
ATOM 706 C C . SER A 1 95 ? -16.377 9.948 12.609 1.00 78.38 95 SER A C 1
ATOM 708 O O . SER A 1 95 ? -17.086 8.944 12.589 1.00 78.38 95 SER A O 1
ATOM 710 N N . THR A 1 96 ? -16.767 11.114 13.123 1.00 68.44 96 THR A N 1
ATOM 711 C CA . THR A 1 96 ? -18.065 11.333 13.790 1.00 68.44 96 THR A CA 1
ATOM 712 C C . THR A 1 96 ? -19.062 12.099 12.904 1.00 68.44 96 THR A C 1
ATOM 714 O O . THR A 1 96 ? -20.157 12.414 13.350 1.00 68.44 96 THR A O 1
ATOM 717 N N . GLY A 1 97 ? -18.725 12.414 11.644 1.00 62.44 97 GLY A N 1
ATOM 718 C CA . GLY A 1 97 ? -19.599 13.265 10.818 1.00 62.44 97 GLY A CA 1
ATOM 719 C C . GLY A 1 97 ? -19.169 13.520 9.372 1.00 62.44 97 GLY A C 1
ATOM 720 O O . GLY A 1 97 ? -19.452 14.585 8.836 1.00 62.44 97 GLY A O 1
ATOM 721 N N . GLY A 1 98 ? -18.478 12.581 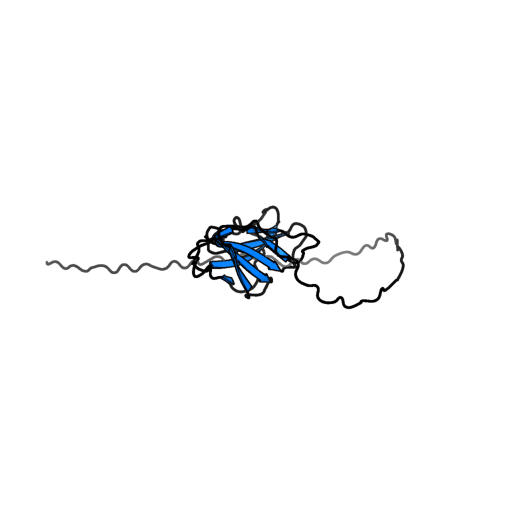8.724 1.00 74.94 98 GLY A N 1
ATOM 722 C CA . GLY A 1 98 ? -18.081 12.727 7.321 1.00 74.94 98 GLY A CA 1
ATOM 723 C C . GLY A 1 98 ? -17.190 11.593 6.829 1.00 74.94 98 GLY A C 1
ATOM 724 O O . GLY A 1 98 ? -16.818 10.696 7.592 1.00 74.94 98 GLY A O 1
ATOM 725 N N . GLN A 1 99 ? -16.826 11.630 5.550 1.00 81.56 99 GLN A N 1
ATOM 726 C CA . GLN A 1 99 ? -15.865 10.683 4.993 1.00 81.56 99 GLN A CA 1
ATOM 727 C C . GLN A 1 99 ? -14.444 11.219 5.207 1.00 81.56 99 GLN A C 1
ATOM 729 O O . GLN A 1 99 ? -14.121 12.339 4.802 1.00 81.56 99 GLN A O 1
ATOM 734 N N . VAL A 1 100 ? -13.585 10.404 5.819 1.00 90.00 100 VAL A N 1
ATOM 735 C CA . VAL A 1 100 ? -12.155 10.708 5.942 1.00 90.00 100 VAL A CA 1
ATOM 736 C C . VAL A 1 100 ? -11.434 10.188 4.708 1.00 90.00 100 VAL A C 1
ATOM 738 O O . VAL A 1 100 ? -11.568 9.018 4.359 1.00 90.00 100 VAL A O 1
ATOM 741 N N . GLN A 1 101 ? -10.673 11.061 4.062 1.00 93.12 101 GLN A N 1
ATOM 742 C CA . GLN A 1 101 ? -9.700 10.715 3.032 1.00 93.12 101 GLN A CA 1
ATOM 743 C C . GLN A 1 101 ? -8.328 10.626 3.697 1.00 93.12 101 GLN A C 1
ATOM 745 O O . GLN A 1 101 ? -7.894 11.593 4.324 1.00 93.12 101 GLN A O 1
ATOM 750 N N . LEU A 1 102 ? -7.673 9.476 3.602 1.00 94.75 102 LEU A N 1
ATOM 751 C CA . LEU A 1 102 ? -6.374 9.192 4.197 1.00 94.75 102 LEU A CA 1
ATOM 752 C C . LEU A 1 102 ? -5.377 8.860 3.087 1.00 94.75 102 LEU A C 1
ATOM 754 O O . LEU A 1 102 ? -5.620 7.995 2.251 1.00 94.75 102 LEU A O 1
ATOM 758 N N . THR A 1 103 ? -4.236 9.537 3.089 1.00 97.12 103 THR A N 1
ATOM 759 C CA . THR A 1 103 ? -3.117 9.242 2.195 1.00 97.12 103 THR A CA 1
ATOM 760 C C . THR A 1 103 ? -1.930 8.788 3.026 1.00 97.12 103 THR A C 1
ATOM 762 O O . THR A 1 103 ? -1.443 9.548 3.866 1.00 97.12 103 THR A O 1
ATOM 765 N N . ALA A 1 104 ? -1.481 7.556 2.801 1.00 97.12 104 ALA A N 1
ATOM 766 C CA . ALA A 1 104 ? -0.292 6.992 3.427 1.00 97.12 104 ALA A CA 1
ATOM 767 C C . ALA A 1 104 ? 0.880 7.066 2.441 1.00 97.12 104 ALA A C 1
ATOM 769 O O . ALA A 1 104 ? 0.893 6.373 1.425 1.00 97.12 104 ALA A O 1
ATOM 770 N N . SER A 1 105 ? 1.852 7.923 2.732 1.00 97.31 105 SER A N 1
ATOM 771 C CA . SER A 1 105 ? 3.054 8.114 1.921 1.00 97.31 105 SER A CA 1
ATOM 772 C C . SER A 1 105 ? 4.247 7.413 2.553 1.00 97.31 105 SER A C 1
ATOM 774 O O . SER A 1 105 ? 4.467 7.536 3.759 1.00 97.31 105 SER A O 1
ATOM 776 N N . CYS A 1 106 ? 5.021 6.684 1.756 1.00 95.88 106 CYS A N 1
ATOM 777 C CA . CYS A 1 106 ? 6.179 5.937 2.240 1.00 95.88 106 CYS A CA 1
ATOM 778 C C . CYS A 1 106 ? 7.189 5.658 1.115 1.00 95.88 106 CYS A C 1
ATOM 780 O O . CYS A 1 106 ? 6.849 5.736 -0.064 1.00 95.88 106 CYS A O 1
ATOM 782 N N . CYS A 1 107 ? 8.425 5.311 1.472 1.00 94.69 107 CYS A N 1
ATOM 783 C CA . CYS A 1 107 ? 9.495 5.007 0.516 1.00 94.69 107 CYS A CA 1
ATOM 784 C C . CYS A 1 107 ? 9.898 3.535 0.624 1.00 94.69 107 CYS A C 1
ATOM 786 O O . CYS A 1 107 ? 9.866 2.959 1.714 1.00 94.69 107 CYS A O 1
ATOM 788 N N . TRP A 1 108 ? 10.285 2.906 -0.483 1.00 93.88 108 TRP A N 1
ATOM 789 C CA . TRP A 1 108 ? 10.866 1.561 -0.445 1.00 93.88 108 TRP A CA 1
ATOM 790 C C . TRP A 1 108 ? 12.117 1.516 0.445 1.00 93.88 108 TRP A C 1
ATOM 792 O O . TRP A 1 108 ? 13.002 2.363 0.341 1.00 93.88 108 TRP A O 1
ATOM 802 N N . GLY A 1 109 ? 12.189 0.508 1.301 1.00 89.50 109 GLY A N 1
ATOM 803 C CA . GLY A 1 109 ? 13.246 0.236 2.264 1.00 89.50 109 GLY A CA 1
ATOM 804 C C . GLY A 1 109 ? 13.226 1.092 3.526 1.00 89.50 109 GLY A C 1
ATOM 805 O O . GLY A 1 109 ? 14.106 0.923 4.367 1.00 89.50 109 GLY A O 1
ATOM 806 N N . SER A 1 110 ? 12.239 1.980 3.688 1.00 90.38 110 SER A N 1
ATOM 807 C CA . SER A 1 110 ? 12.033 2.734 4.927 1.00 90.38 110 SER A CA 1
ATOM 808 C C . SER A 1 110 ? 10.808 2.228 5.680 1.00 90.38 110 SER A C 1
ATOM 810 O O . SER A 1 110 ? 9.744 2.044 5.101 1.00 90.38 110 SER A O 1
ATOM 812 N N . ALA A 1 111 ? 10.925 2.056 6.996 1.00 88.81 111 ALA A N 1
ATOM 813 C CA . ALA A 1 111 ? 9.777 1.742 7.847 1.00 88.81 111 ALA A CA 1
ATOM 814 C C . ALA A 1 111 ? 8.859 2.960 8.080 1.00 88.81 111 ALA A C 1
ATOM 816 O O . ALA A 1 111 ? 7.764 2.810 8.626 1.00 88.81 111 ALA A O 1
ATOM 817 N N . GLU A 1 112 ? 9.295 4.162 7.694 1.00 91.31 112 GLU A N 1
ATOM 818 C CA . GLU A 1 112 ? 8.564 5.398 7.951 1.00 91.31 112 GLU A CA 1
ATOM 819 C C . GLU A 1 112 ? 7.342 5.542 7.041 1.00 91.31 112 GLU A C 1
ATOM 821 O O . GLU A 1 112 ? 7.387 5.322 5.826 1.00 91.31 112 GLU A O 1
ATOM 826 N N . VAL A 1 113 ? 6.231 5.959 7.650 1.00 94.00 113 VAL A N 1
ATOM 827 C CA . VAL A 1 113 ? 4.981 6.257 6.954 1.00 94.00 113 VAL A CA 1
ATOM 828 C C . VAL A 1 113 ? 4.488 7.618 7.398 1.00 94.00 113 VAL A C 1
ATOM 830 O O . VAL A 1 113 ? 4.248 7.857 8.580 1.00 94.00 113 VAL A O 1
ATOM 833 N N . THR A 1 114 ? 4.275 8.501 6.431 1.00 95.75 114 THR A N 1
ATOM 834 C CA . THR A 1 114 ? 3.598 9.773 6.661 1.00 95.75 114 THR A CA 1
ATOM 835 C C . THR A 1 114 ? 2.128 9.623 6.307 1.00 95.75 114 THR A C 1
ATOM 837 O O . THR A 1 114 ? 1.785 9.341 5.162 1.00 95.75 114 THR A O 1
ATOM 840 N N . CYS A 1 115 ? 1.248 9.846 7.278 1.00 93.31 115 CYS A N 1
ATOM 841 C CA . CYS A 1 115 ? -0.195 9.817 7.065 1.00 93.31 115 CYS A CA 1
ATOM 842 C C . CYS A 1 115 ? -0.748 11.243 6.989 1.00 93.31 115 CYS A C 1
ATOM 844 O O . CYS A 1 115 ? -0.540 12.043 7.902 1.00 93.31 115 CYS A O 1
ATOM 846 N N . ARG A 1 116 ? -1.482 11.562 5.920 1.00 93.94 116 ARG A N 1
ATOM 847 C CA . ARG A 1 116 ? -2.222 12.825 5.778 1.00 93.94 116 ARG A CA 1
ATOM 848 C C . ARG A 1 116 ? -3.709 12.536 5.677 1.00 93.94 116 ARG A C 1
ATOM 850 O O . ARG A 1 116 ? -4.125 11.776 4.810 1.00 93.94 116 ARG A O 1
ATOM 857 N N . SER A 1 117 ? -4.509 13.157 6.537 1.00 90.44 117 SER A N 1
ATOM 858 C CA . SER A 1 117 ? -5.965 13.021 6.520 1.00 90.44 117 SER A CA 1
ATOM 859 C C . SER A 1 117 ? -6.646 14.323 6.112 1.00 90.44 117 SER A C 1
ATOM 861 O O . SER A 1 117 ? -6.287 15.391 6.608 1.00 90.44 117 SER A O 1
ATOM 863 N N . LYS A 1 118 ? -7.684 14.231 5.282 1.00 88.56 118 LYS A N 1
ATOM 864 C CA . LYS A 1 118 ? -8.621 15.319 4.989 1.00 88.56 118 LYS A CA 1
ATOM 865 C C . LYS A 1 118 ? -10.038 14.845 5.286 1.00 88.56 118 LYS A C 1
ATOM 867 O O . LYS A 1 118 ? -10.485 13.835 4.748 1.00 88.56 118 LYS A O 1
ATOM 872 N N . THR A 1 119 ? -10.761 15.586 6.115 1.00 83.31 119 THR A N 1
ATOM 873 C CA . THR A 1 119 ? -12.192 15.350 6.323 1.00 83.31 119 THR A CA 1
ATOM 874 C C . THR A 1 119 ? -12.958 16.081 5.232 1.00 83.31 119 THR A C 1
ATOM 876 O O . THR A 1 119 ? -12.834 17.299 5.099 1.00 83.31 119 THR A O 1
ATOM 879 N N . VAL A 1 120 ? -13.730 15.348 4.433 1.00 72.50 120 VAL A N 1
ATOM 880 C CA . VAL A 1 120 ? -14.631 15.947 3.445 1.00 72.50 120 VAL A CA 1
ATOM 881 C C . VAL A 1 120 ? -16.016 15.998 4.082 1.00 72.50 120 VAL A C 1
ATOM 883 O O . VAL A 1 120 ? -16.603 14.958 4.387 1.00 72.50 120 VAL A O 1
ATOM 886 N N . GLY A 1 121 ? -16.505 17.213 4.347 1.00 61.44 121 GLY A N 1
ATOM 887 C CA . GLY A 1 121 ? -17.898 17.424 4.743 1.00 61.44 121 GLY A CA 1
ATOM 888 C C . GLY A 1 121 ? -18.841 16.958 3.632 1.00 61.44 121 GLY A C 1
ATOM 889 O O . GLY A 1 121 ? -18.438 16.859 2.475 1.00 61.44 121 GLY A O 1
ATOM 890 N N . ALA A 1 122 ? -20.091 16.647 3.969 1.00 49.34 122 ALA A N 1
ATOM 891 C CA . ALA A 1 122 ? -21.111 16.272 2.992 1.00 49.34 122 ALA A CA 1
ATOM 892 C C . ALA A 1 122 ? -21.436 17.464 2.063 1.00 49.34 122 ALA A C 1
ATOM 894 O O . ALA A 1 122 ? -22.378 18.209 2.300 1.00 49.34 122 ALA A O 1
ATOM 895 N N . GLY A 1 123 ? -20.617 17.685 1.034 1.00 39.16 123 GLY A N 1
ATOM 896 C CA . GLY A 1 123 ? -20.810 18.736 0.038 1.00 39.16 123 GLY A CA 1
ATOM 897 C C . GLY A 1 123 ? -19.500 19.212 -0.587 1.00 39.16 123 GLY A C 1
ATOM 898 O O . GLY A 1 123 ? -18.651 19.775 0.097 1.00 39.16 123 GLY A O 1
ATOM 899 N N . GLY A 1 124 ? -19.367 19.030 -1.904 1.00 32.38 124 GLY A N 1
ATOM 900 C CA . GLY A 1 124 ? -18.354 19.704 -2.723 1.00 32.38 124 GLY A CA 1
ATOM 901 C C . GLY A 1 124 ? -17.450 18.757 -3.508 1.00 32.38 124 GLY A C 1
ATOM 902 O O . GLY A 1 124 ? -16.657 18.017 -2.934 1.00 32.38 124 GLY A O 1
ATOM 903 N N . ALA A 1 125 ? -17.586 18.813 -4.835 1.00 34.81 125 ALA A N 1
ATOM 904 C CA . ALA A 1 125 ? -16.823 18.069 -5.827 1.00 34.81 125 ALA A CA 1
ATOM 905 C C . ALA A 1 125 ? -15.302 18.114 -5.594 1.00 34.81 125 ALA A C 1
ATOM 907 O O . ALA A 1 125 ? -14.732 19.132 -5.198 1.00 34.81 125 ALA A O 1
ATOM 908 N N . ALA A 1 126 ? -14.664 16.977 -5.868 1.00 34.91 126 ALA A N 1
ATOM 909 C CA . ALA A 1 126 ? -13.238 16.745 -5.729 1.00 34.91 126 ALA A CA 1
ATOM 910 C C . ALA A 1 126 ? -12.413 17.753 -6.547 1.00 34.91 126 ALA A C 1
ATOM 912 O O . ALA A 1 126 ? -12.258 17.624 -7.757 1.00 34.91 126 ALA A O 1
ATOM 913 N N . ALA A 1 127 ? -11.835 18.738 -5.862 1.00 32.22 127 ALA A N 1
ATOM 914 C CA . ALA A 1 127 ? -10.664 19.443 -6.355 1.00 32.22 127 ALA A CA 1
ATOM 915 C C . ALA A 1 127 ? -9.442 18.552 -6.098 1.00 32.22 127 ALA A C 1
ATOM 917 O O . ALA A 1 127 ? -9.081 18.294 -4.944 1.00 32.22 127 ALA A O 1
ATOM 918 N N . ALA A 1 128 ? -8.843 18.063 -7.185 1.00 39.66 128 ALA A N 1
ATOM 919 C CA . ALA A 1 128 ? -7.530 17.436 -7.184 1.00 39.66 128 ALA A CA 1
ATOM 920 C C . ALA A 1 128 ? -6.534 18.309 -6.392 1.00 39.66 128 ALA A C 1
ATOM 922 O O . ALA A 1 128 ? -6.532 19.531 -6.572 1.00 39.66 128 ALA A O 1
ATOM 923 N N . PRO A 1 129 ? -5.702 17.743 -5.501 1.00 39.09 129 PRO A N 1
ATOM 924 C CA . PRO A 1 129 ? -4.662 18.529 -4.861 1.00 39.09 129 PRO A CA 1
ATOM 925 C C . PRO A 1 129 ? -3.647 18.996 -5.916 1.00 39.09 129 PRO A C 1
ATOM 927 O O . PRO A 1 129 ? -3.048 18.196 -6.630 1.00 39.09 129 PRO A O 1
ATOM 930 N N . ALA A 1 130 ? -3.516 20.321 -6.000 1.00 34.12 130 ALA A N 1
ATOM 931 C CA . ALA A 1 130 ? -2.567 21.081 -6.803 1.00 34.12 130 ALA A CA 1
ATOM 932 C C . ALA A 1 130 ? -1.100 20.636 -6.579 1.00 34.12 130 ALA A C 1
ATOM 934 O O . ALA A 1 130 ? -0.773 20.121 -5.504 1.00 34.12 130 ALA A O 1
ATOM 935 N N . PRO A 1 131 ? -0.215 20.831 -7.577 1.00 34.75 131 PRO A N 1
ATOM 936 C CA . PRO A 1 131 ? 1.109 20.217 -7.632 1.00 34.75 131 PRO A CA 1
ATOM 937 C C . PRO A 1 131 ? 2.027 20.717 -6.514 1.00 34.75 131 PRO A C 1
ATOM 939 O O . PRO A 1 131 ? 2.091 21.911 -6.215 1.00 34.75 131 PRO A O 1
ATOM 942 N N . ALA A 1 132 ? 2.753 19.781 -5.901 1.00 41.28 132 ALA A N 1
ATOM 943 C CA . ALA A 1 132 ? 3.824 20.086 -4.967 1.00 41.28 132 ALA A CA 1
ATOM 944 C C . ALA A 1 132 ? 4.893 20.943 -5.663 1.00 41.28 132 ALA A C 1
ATOM 946 O O . ALA A 1 132 ? 5.273 20.706 -6.808 1.00 41.28 132 ALA A O 1
ATOM 947 N N . GLN A 1 133 ? 5.318 21.974 -4.945 1.00 30.33 133 GLN A N 1
ATOM 948 C CA . GLN A 1 133 ? 6.179 23.055 -5.397 1.00 30.33 133 GLN A CA 1
ATOM 949 C C . GLN A 1 133 ? 7.549 22.540 -5.852 1.00 30.33 133 GLN A C 1
ATOM 951 O O . GLN A 1 133 ? 8.171 21.709 -5.192 1.00 30.33 133 GLN A O 1
ATOM 956 N N . ALA A 1 134 ? 8.005 23.075 -6.985 1.00 33.66 134 ALA A N 1
ATOM 957 C CA . ALA A 1 134 ? 9.315 22.834 -7.564 1.00 33.66 134 ALA A CA 1
ATOM 958 C C . ALA A 1 134 ? 10.434 23.333 -6.635 1.00 33.66 134 ALA A C 1
ATOM 960 O O . ALA A 1 134 ? 10.478 24.511 -6.279 1.00 33.66 134 ALA A O 1
ATOM 961 N N . ALA A 1 135 ? 11.365 22.446 -6.287 1.00 35.78 135 ALA A N 1
ATOM 962 C CA . ALA A 1 135 ? 12.681 22.842 -5.799 1.00 35.78 135 ALA A CA 1
ATOM 963 C C . ALA A 1 135 ? 13.508 23.399 -6.981 1.00 35.78 135 ALA A C 1
ATOM 965 O O . ALA A 1 135 ? 13.381 22.886 -8.098 1.00 35.78 135 ALA A O 1
ATOM 966 N N . PRO A 1 136 ? 14.319 24.456 -6.788 1.00 32.84 136 PRO A N 1
ATOM 967 C CA . PRO A 1 136 ? 14.969 25.159 -7.888 1.00 32.84 136 PRO A CA 1
ATOM 968 C C . PRO A 1 136 ? 16.005 24.281 -8.597 1.00 32.84 136 PRO A C 1
ATOM 970 O O . PRO A 1 136 ? 16.875 23.674 -7.974 1.00 32.84 136 PRO A O 1
ATOM 973 N N . ALA A 1 137 ? 15.898 24.259 -9.926 1.00 34.16 137 ALA A N 1
ATOM 974 C CA . ALA A 1 137 ? 16.808 23.591 -10.839 1.00 34.16 137 ALA A CA 1
ATOM 975 C C . ALA A 1 137 ? 18.248 24.084 -10.634 1.00 34.16 137 ALA A C 1
ATOM 977 O O . ALA A 1 137 ? 18.574 25.237 -10.924 1.00 34.16 137 ALA A O 1
ATOM 978 N N . ALA A 1 138 ? 19.122 23.193 -10.171 1.00 35.66 138 ALA A N 1
ATOM 979 C CA . ALA A 1 138 ? 20.552 23.374 -10.337 1.00 35.66 138 ALA A CA 1
ATOM 980 C C . ALA A 1 138 ? 20.868 23.245 -11.833 1.00 35.66 138 ALA A C 1
ATOM 982 O O . ALA A 1 138 ? 20.654 22.202 -12.450 1.00 35.66 138 ALA A O 1
ATOM 983 N N . VAL A 1 139 ? 21.329 24.349 -12.412 1.00 37.84 139 VAL A N 1
ATOM 984 C CA . VAL A 1 139 ? 21.871 24.424 -13.766 1.00 37.84 139 VAL A CA 1
ATOM 985 C C . VAL A 1 139 ? 23.021 23.422 -13.914 1.00 37.84 139 VAL A C 1
ATOM 987 O O . VAL A 1 139 ? 24.029 23.508 -13.219 1.00 37.84 139 VAL A O 1
ATOM 990 N N . ILE A 1 140 ? 22.870 22.465 -14.824 1.00 35.66 140 ILE A N 1
ATOM 991 C CA . ILE A 1 140 ? 23.967 21.622 -15.312 1.00 35.66 140 ILE A CA 1
ATOM 992 C C . ILE A 1 140 ? 24.306 22.111 -16.725 1.00 35.66 140 ILE A C 1
ATOM 994 O O . ILE A 1 140 ? 23.410 22.134 -17.575 1.00 35.66 140 ILE A O 1
ATOM 998 N N . PRO A 1 141 ? 25.545 22.564 -16.997 1.00 32.03 141 PRO A N 1
ATOM 999 C CA . PRO A 1 141 ? 25.915 23.027 -18.327 1.00 32.03 141 PRO A CA 1
ATOM 1000 C C . PRO A 1 141 ? 25.920 21.864 -19.326 1.00 32.03 141 PRO A C 1
ATOM 1002 O O . PRO A 1 141 ? 26.357 20.756 -19.018 1.00 32.03 141 PRO A O 1
ATOM 1005 N N . ARG A 1 142 ? 25.427 22.145 -20.539 1.00 34.72 142 ARG A N 1
ATOM 1006 C CA . ARG A 1 142 ? 25.518 21.268 -21.713 1.00 34.72 142 ARG A CA 1
ATOM 1007 C C . ARG A 1 142 ? 26.973 20.847 -21.930 1.00 34.72 142 ARG A C 1
ATOM 1009 O O . ARG A 1 142 ? 27.815 21.712 -22.150 1.00 34.72 142 ARG A O 1
A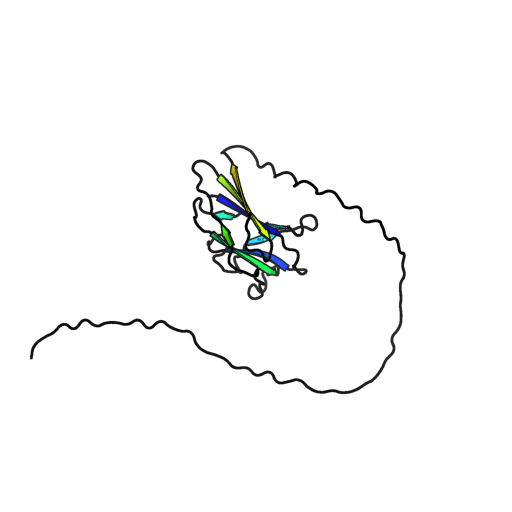TOM 1016 N N . VAL A 1 143 ? 27.237 19.541 -21.960 1.00 38.97 143 VAL A N 1
ATOM 1017 C CA . VAL A 1 143 ? 28.371 19.016 -22.723 1.00 38.97 143 VAL A CA 1
ATOM 1018 C C . VAL A 1 143 ? 27.848 18.621 -24.098 1.00 38.97 143 VAL A C 1
ATOM 1020 O O . VAL A 1 143 ? 27.034 17.713 -24.248 1.00 38.97 143 VAL A O 1
ATOM 1023 N N . ASP A 1 144 ? 28.248 19.414 -25.082 1.00 40.44 144 ASP A N 1
ATOM 1024 C CA . ASP A 1 144 ? 28.199 19.064 -26.490 1.00 40.44 144 ASP A CA 1
ATOM 1025 C C . ASP A 1 144 ? 29.452 18.240 -26.780 1.00 40.44 144 ASP A C 1
ATOM 1027 O O . ASP A 1 144 ? 30.564 18.744 -26.632 1.00 40.44 144 ASP A O 1
ATOM 1031 N N . THR A 1 145 ? 29.280 16.977 -27.154 1.00 39.66 145 THR A N 1
ATOM 1032 C CA . THR A 1 145 ? 30.271 16.276 -27.967 1.00 39.66 145 THR A CA 1
ATOM 1033 C C . THR A 1 145 ? 29.551 15.347 -28.932 1.00 39.66 145 THR A C 1
ATOM 1035 O O . THR A 1 145 ? 28.962 14.328 -28.574 1.00 39.66 145 THR A O 1
ATOM 1038 N N . ALA A 1 146 ? 29.589 15.765 -30.191 1.00 32.34 146 ALA A N 1
ATOM 1039 C CA . ALA A 1 146 ? 29.234 14.999 -31.365 1.00 32.34 146 ALA A CA 1
ATOM 1040 C C . ALA A 1 146 ? 30.054 13.700 -31.480 1.00 32.34 146 ALA A C 1
ATOM 1042 O O . ALA A 1 146 ? 31.273 13.777 -31.411 1.00 32.34 146 ALA A O 1
ATOM 1043 N N . ALA A 1 147 ? 29.339 12.587 -31.725 1.00 39.94 147 ALA A N 1
ATOM 1044 C CA . ALA A 1 147 ? 29.593 11.480 -32.674 1.00 39.94 147 ALA A CA 1
ATOM 1045 C C . ALA A 1 147 ? 31.008 10.818 -32.716 1.00 39.94 147 ALA A C 1
ATOM 1047 O O . ALA A 1 147 ? 31.947 11.320 -32.118 1.00 39.94 147 ALA A O 1
ATOM 1048 N N . PRO A 1 148 ? 31.246 9.717 -33.463 1.00 46.31 148 PRO A N 1
ATOM 1049 C CA . PRO A 1 148 ? 30.342 8.923 -34.289 1.00 46.31 148 PRO A CA 1
ATOM 1050 C C . PRO A 1 148 ? 30.501 7.398 -34.089 1.00 46.31 148 PRO A C 1
ATOM 1052 O O . PRO A 1 148 ? 31.197 6.903 -33.209 1.00 46.31 148 PRO A O 1
ATOM 1055 N N . TRP A 1 149 ? 29.792 6.686 -34.960 1.00 43.50 149 TRP A N 1
ATOM 1056 C CA . TRP A 1 149 ? 29.887 5.274 -35.301 1.00 43.50 149 TRP A CA 1
ATOM 1057 C C . TRP A 1 149 ? 31.283 4.630 -35.153 1.00 43.50 149 TRP A C 1
ATOM 1059 O O . TRP A 1 149 ? 32.310 5.219 -35.467 1.00 43.50 149 TRP A O 1
ATOM 1069 N N . PHE A 1 150 ? 31.317 3.366 -34.753 1.00 38.62 150 PHE A N 1
ATOM 1070 C CA . PHE A 1 150 ? 32.411 2.474 -35.118 1.00 38.62 150 PHE A CA 1
ATOM 1071 C C . PHE A 1 150 ? 31.800 1.112 -35.422 1.00 38.62 150 PHE A C 1
ATOM 1073 O O . PHE A 1 150 ? 31.344 0.399 -34.531 1.00 38.62 150 PHE A O 1
ATOM 1080 N N . SER A 1 151 ? 31.743 0.810 -36.715 1.00 46.53 151 SER A N 1
ATOM 1081 C CA . SER A 1 151 ? 31.839 -0.551 -37.224 1.00 46.53 151 SER A CA 1
ATOM 1082 C C . SER A 1 151 ? 33.227 -1.095 -36.893 1.00 46.53 151 SER A C 1
ATOM 1084 O O . SER A 1 151 ? 34.204 -0.377 -37.099 1.00 46.53 151 SER A O 1
ATOM 1086 N N . MET A 1 152 ? 33.329 -2.350 -36.461 1.00 40.09 152 MET A N 1
ATOM 1087 C CA . MET A 1 152 ? 34.472 -3.188 -36.826 1.00 40.09 152 MET A CA 1
ATOM 1088 C C . MET A 1 152 ? 34.110 -4.676 -36.706 1.00 40.09 152 MET A C 1
ATOM 1090 O O . MET A 1 152 ? 33.483 -5.097 -35.736 1.00 40.09 152 MET A O 1
ATOM 1094 N N . ASP A 1 153 ? 34.504 -5.378 -37.759 1.00 46.16 153 ASP A N 1
ATOM 1095 C CA . ASP A 1 153 ? 34.345 -6.762 -38.197 1.00 46.16 153 ASP A CA 1
ATOM 1096 C C . ASP A 1 153 ? 34.640 -7.922 -37.227 1.00 46.16 153 ASP A C 1
ATOM 1098 O O . ASP A 1 153 ? 35.321 -7.795 -36.211 1.00 46.16 153 ASP A O 1
ATOM 1102 N N . GLU A 1 154 ? 34.135 -9.085 -37.665 1.00 50.47 154 GLU A N 1
ATOM 1103 C CA . GLU A 1 154 ? 34.571 -10.449 -37.355 1.00 50.47 1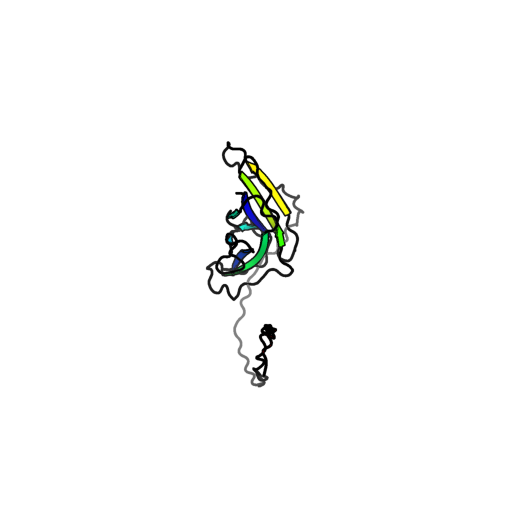54 GLU A CA 1
ATOM 1104 C C . GLU A 1 154 ? 36.101 -10.617 -37.331 1.00 50.47 154 GLU A C 1
ATOM 1106 O O . GLU A 1 154 ? 36.783 -10.261 -38.288 1.00 50.47 154 GLU A O 1
ATOM 1111 N N . GLU A 1 155 ? 36.618 -11.332 -36.328 1.00 46.12 155 GLU A N 1
ATOM 1112 C CA . GLU A 1 155 ? 37.709 -12.283 -36.560 1.00 46.12 155 GLU A CA 1
ATOM 1113 C C . GLU A 1 155 ? 37.613 -13.456 -35.572 1.00 46.12 155 GLU A C 1
ATOM 1115 O O . GLU A 1 155 ? 37.359 -13.286 -34.377 1.00 46.12 155 GLU A O 1
ATOM 1120 N N . ALA A 1 156 ? 37.765 -14.660 -36.117 1.00 44.53 156 ALA A N 1
ATOM 1121 C CA . ALA A 1 156 ? 37.737 -15.937 -35.428 1.00 44.53 156 ALA A CA 1
ATOM 1122 C C . ALA A 1 156 ? 39.008 -16.168 -34.593 1.00 44.53 156 ALA A C 1
ATOM 1124 O O . ALA A 1 156 ? 40.105 -15.789 -34.991 1.00 44.53 156 ALA A O 1
ATOM 1125 N N . GLY A 1 157 ? 38.867 -16.876 -33.471 1.00 42.00 157 GLY A N 1
ATOM 1126 C CA . GLY A 1 157 ? 39.987 -17.317 -32.643 1.00 42.00 157 GLY A CA 1
ATOM 1127 C C . GLY A 1 157 ? 39.605 -18.518 -31.783 1.00 42.00 157 GLY A C 1
ATOM 1128 O O . GLY A 1 157 ? 39.002 -18.366 -30.727 1.00 42.00 157 GLY A O 1
ATOM 1129 N N . ASP A 1 158 ? 39.946 -19.697 -32.295 1.00 41.59 158 ASP A N 1
ATOM 1130 C CA . ASP A 1 158 ? 39.910 -21.031 -31.684 1.00 41.59 158 ASP A CA 1
ATOM 1131 C C . ASP A 1 158 ? 40.677 -21.095 -30.339 1.00 41.59 158 ASP A C 1
ATOM 1133 O O . ASP A 1 158 ? 41.719 -20.450 -30.200 1.00 41.59 158 ASP A O 1
ATOM 1137 N N . GLY A 1 159 ? 40.220 -21.891 -29.357 1.00 42.19 159 GLY A N 1
ATOM 1138 C CA . GLY A 1 159 ? 40.953 -22.048 -28.086 1.00 42.19 159 GLY A CA 1
ATOM 1139 C C . GLY A 1 159 ? 40.253 -22.800 -26.944 1.00 42.19 159 GLY A C 1
ATOM 1140 O O . GLY A 1 159 ? 39.863 -22.210 -25.946 1.00 42.19 159 GLY A O 1
ATOM 1141 N N . GLU A 1 160 ? 40.125 -24.108 -27.134 1.00 38.44 160 GLU A N 1
ATOM 1142 C CA . GLU A 1 160 ? 39.850 -25.249 -26.241 1.00 38.44 160 GLU A CA 1
ATOM 1143 C C . GLU A 1 160 ? 40.011 -25.164 -24.682 1.00 38.44 160 GLU A C 1
ATOM 1145 O O . GLU A 1 160 ? 41.021 -24.721 -24.148 1.00 38.44 160 GLU A O 1
ATOM 1150 N N . SER A 1 161 ? 39.022 -25.792 -24.009 1.00 40.84 161 SER A N 1
ATOM 1151 C CA . SER A 1 161 ? 39.017 -26.633 -22.778 1.00 40.84 161 SER A CA 1
ATOM 1152 C C . SER A 1 161 ? 39.295 -26.082 -21.364 1.00 40.84 161 SER A C 1
ATOM 1154 O O . SER A 1 161 ? 40.317 -25.473 -21.063 1.00 40.84 161 SER A O 1
ATOM 1156 N N . GLY A 1 162 ? 38.397 -26.457 -20.438 1.00 39.44 162 GLY A N 1
ATOM 1157 C CA . GLY A 1 162 ? 38.570 -26.316 -18.991 1.00 39.44 162 GLY A CA 1
ATOM 1158 C C . GLY A 1 162 ? 37.324 -26.696 -18.184 1.00 39.44 162 GLY A C 1
ATOM 1159 O O . GLY A 1 162 ? 36.629 -25.832 -17.663 1.00 39.44 162 GLY A O 1
ATOM 1160 N N . ASP A 1 163 ? 37.047 -27.996 -18.107 1.00 44.09 163 ASP A N 1
ATOM 1161 C CA . ASP A 1 163 ? 36.060 -28.654 -17.243 1.00 44.09 163 ASP A CA 1
ATOM 1162 C C . ASP A 1 163 ? 36.220 -28.283 -15.750 1.00 44.09 163 ASP A C 1
ATOM 1164 O O . ASP A 1 163 ? 37.295 -28.486 -15.178 1.00 44.09 163 ASP A O 1
ATOM 1168 N N . GLN A 1 164 ? 35.154 -27.762 -15.121 1.00 43.22 164 GLN A N 1
ATOM 1169 C CA . GLN A 1 164 ? 34.744 -28.143 -13.757 1.00 43.22 164 GLN A CA 1
ATOM 1170 C C . GLN A 1 164 ? 33.432 -27.476 -13.323 1.00 43.22 164 GLN A C 1
ATOM 1172 O O . GLN A 1 164 ? 33.364 -26.291 -12.994 1.00 43.22 164 GLN A O 1
ATOM 1177 N N . VAL A 1 165 ? 32.388 -28.298 -13.246 1.00 51.03 165 VAL A N 1
ATOM 1178 C CA . VAL A 1 165 ? 31.162 -28.042 -12.484 1.00 51.03 165 VAL A CA 1
ATOM 1179 C C . VAL A 1 165 ? 31.312 -28.649 -11.082 1.00 51.03 165 VAL A C 1
ATOM 1181 O O . VAL A 1 165 ? 31.441 -29.867 -10.968 1.00 51.03 165 VAL A O 1
ATOM 1184 N N . PRO A 1 166 ? 31.287 -27.874 -9.985 1.00 47.16 166 PRO A N 1
ATOM 1185 C CA . PRO A 1 166 ? 31.129 -28.471 -8.667 1.00 47.16 166 PRO A CA 1
ATOM 1186 C C . PRO A 1 166 ? 29.645 -28.710 -8.344 1.00 47.16 166 PRO A C 1
ATOM 1188 O O . PRO A 1 166 ? 28.876 -27.788 -8.085 1.00 47.16 166 PRO A O 1
ATOM 1191 N N . ASP A 1 167 ? 29.300 -29.996 -8.412 1.00 45.12 167 ASP A N 1
ATOM 1192 C CA . ASP A 1 167 ? 28.341 -30.780 -7.621 1.00 45.12 167 ASP A CA 1
ATOM 1193 C C . ASP A 1 167 ? 27.306 -30.028 -6.757 1.00 45.12 167 ASP A C 1
ATOM 1195 O O . ASP A 1 167 ? 27.591 -29.434 -5.714 1.00 45.12 167 ASP A O 1
ATOM 1199 N N . MET A 1 168 ? 26.052 -30.176 -7.174 1.00 37.28 168 MET A N 1
ATOM 1200 C CA . MET A 1 168 ? 24.844 -29.771 -6.472 1.00 37.28 168 MET A CA 1
ATOM 1201 C C . MET A 1 168 ? 24.443 -30.879 -5.486 1.00 37.28 168 MET A C 1
ATOM 1203 O O . MET A 1 168 ? 24.008 -31.950 -5.901 1.00 37.28 168 MET A O 1
ATOM 1207 N N . LYS A 1 169 ? 24.527 -30.620 -4.176 1.00 52.94 169 LYS A N 1
ATOM 1208 C CA . LYS A 1 169 ? 23.963 -31.509 -3.144 1.00 52.94 169 LYS A CA 1
ATOM 1209 C C . LYS A 1 169 ? 22.592 -31.013 -2.677 1.00 52.94 169 LYS A C 1
ATOM 1211 O O . LYS A 1 169 ? 22.520 -29.924 -2.107 1.00 52.94 169 LYS A O 1
ATOM 1216 N N . PRO A 1 170 ? 21.512 -31.800 -2.816 1.00 49.41 170 PRO A N 1
ATOM 1217 C CA . PRO A 1 170 ? 20.283 -31.583 -2.069 1.00 49.41 170 PRO A CA 1
ATOM 1218 C C . PRO A 1 170 ? 20.309 -32.398 -0.767 1.00 49.41 170 PRO A C 1
ATOM 1220 O O . PRO A 1 170 ? 20.735 -33.547 -0.781 1.00 49.41 170 PRO A O 1
ATOM 1223 N N . VAL A 1 171 ? 19.820 -31.823 0.339 1.00 41.28 171 VAL A N 1
ATOM 1224 C CA . VAL A 1 171 ? 18.904 -32.446 1.325 1.00 41.28 171 VAL A CA 1
ATOM 1225 C C . VAL A 1 171 ? 18.999 -31.740 2.682 1.00 41.28 171 VAL A C 1
ATOM 1227 O O . VAL A 1 171 ? 20.067 -31.602 3.268 1.00 41.28 171 VAL A O 1
ATOM 1230 N N . GLY A 1 172 ? 17.847 -31.318 3.199 1.00 39.31 172 GLY A N 1
ATOM 1231 C CA . GLY A 1 172 ? 17.709 -30.735 4.530 1.00 39.31 172 GLY A CA 1
ATOM 1232 C C . GLY A 1 172 ? 16.245 -30.490 4.883 1.00 39.31 172 GLY A C 1
ATOM 1233 O O . GLY A 1 172 ? 15.828 -29.352 5.058 1.00 39.31 172 GLY A O 1
ATOM 1234 N N . SER A 1 173 ? 15.451 -31.562 4.919 1.00 43.38 173 SER A N 1
ATOM 1235 C CA . SER A 1 173 ? 14.084 -31.570 5.453 1.00 43.38 173 SER A CA 1
ATOM 1236 C C . SER A 1 173 ? 14.079 -31.664 6.987 1.00 43.38 173 SER A C 1
ATOM 1238 O O . SER A 1 173 ? 14.978 -32.263 7.569 1.00 43.38 173 SER A O 1
ATOM 1240 N N . PHE A 1 174 ? 12.965 -31.201 7.577 1.00 38.03 174 PHE A N 1
ATOM 1241 C CA . PHE A 1 174 ? 12.508 -31.285 8.982 1.00 38.03 174 PHE A CA 1
ATOM 1242 C C . PHE A 1 174 ? 13.031 -30.182 9.929 1.00 38.03 174 PHE A C 1
ATOM 1244 O O . PHE A 1 174 ? 14.209 -29.874 9.951 1.00 38.03 174 PHE A O 1
ATOM 1251 N N . ALA A 1 175 ? 12.205 -29.514 10.746 1.00 43.47 175 ALA A N 1
ATOM 1252 C CA . ALA A 1 175 ? 10.998 -29.992 11.419 1.00 43.47 175 ALA A CA 1
ATOM 1253 C C . ALA A 1 175 ? 9.934 -28.889 11.635 1.00 43.47 175 ALA A C 1
ATOM 1255 O O . ALA A 1 175 ? 10.237 -27.792 12.104 1.00 43.47 175 ALA A O 1
ATOM 1256 N N . ARG A 1 176 ? 8.655 -29.218 11.386 1.00 40.75 176 ARG A N 1
ATOM 1257 C CA . ARG A 1 176 ? 7.515 -28.483 11.959 1.00 40.75 176 ARG A CA 1
ATOM 1258 C C . ARG A 1 176 ? 7.377 -28.892 13.423 1.00 40.75 176 ARG A C 1
ATOM 1260 O O . ARG A 1 176 ? 7.189 -30.069 13.719 1.00 40.75 176 ARG A O 1
ATOM 1267 N N . LYS A 1 177 ? 7.457 -27.925 14.332 1.00 39.44 177 LYS A N 1
ATOM 1268 C CA . LYS A 1 177 ? 7.222 -28.132 15.761 1.00 39.44 177 LYS A CA 1
ATOM 1269 C C . LYS A 1 177 ? 5.719 -28.026 16.030 1.00 39.44 177 LYS A C 1
ATOM 1271 O O . LYS A 1 177 ? 5.164 -26.933 16.022 1.00 39.44 177 LYS A O 1
ATOM 1276 N N . THR A 1 178 ? 5.052 -29.156 16.233 1.00 51.16 178 THR A N 1
ATOM 1277 C CA . THR A 1 178 ? 3.690 -29.204 16.784 1.00 51.16 178 THR A CA 1
ATOM 1278 C C . THR A 1 178 ? 3.750 -28.976 18.299 1.00 51.16 178 THR A C 1
ATOM 1280 O O . THR A 1 178 ? 4.527 -29.666 18.966 1.00 51.16 178 THR A O 1
ATOM 1283 N N . PRO A 1 179 ? 2.964 -28.061 18.890 1.00 51.28 179 PRO A N 1
ATOM 1284 C CA . PRO A 1 179 ? 2.814 -28.014 20.338 1.00 51.28 179 PRO A CA 1
ATOM 1285 C C . PRO A 1 179 ? 1.925 -29.169 20.823 1.00 51.28 179 PRO A C 1
ATOM 1287 O O . PRO A 1 179 ? 0.821 -29.384 20.331 1.00 51.28 179 PRO A O 1
ATOM 1290 N N . SER A 1 180 ? 2.456 -29.920 21.788 1.00 45.91 180 SER A N 1
ATOM 1291 C CA . SER A 1 180 ? 1.813 -31.045 22.465 1.00 45.91 180 SER A CA 1
ATOM 1292 C C . SER A 1 180 ? 0.769 -30.535 23.466 1.00 45.91 180 SER A C 1
ATOM 1294 O O . SER A 1 180 ? 1.099 -29.761 24.367 1.00 45.91 180 SER A O 1
ATOM 1296 N N . ALA A 1 181 ? -0.487 -30.953 23.303 1.00 46.06 181 ALA A N 1
ATOM 1297 C CA . ALA A 1 181 ? -1.565 -30.709 24.254 1.00 46.06 181 ALA A CA 1
ATOM 1298 C C . ALA A 1 181 ? -1.436 -31.688 25.430 1.00 46.06 181 ALA A C 1
ATOM 1300 O O . ALA A 1 181 ? -1.533 -32.903 25.261 1.00 46.06 181 ALA A O 1
ATOM 1301 N N . LYS A 1 182 ? -1.207 -31.163 26.637 1.00 48.84 182 LYS A N 1
ATOM 1302 C CA . LYS A 1 182 ? -1.170 -31.950 27.873 1.00 48.84 182 LYS A CA 1
ATOM 1303 C C . LYS A 1 182 ? -2.598 -32.078 28.411 1.00 48.84 182 LYS A C 1
ATOM 1305 O O . LYS A 1 182 ? -3.113 -31.160 29.042 1.00 48.84 182 LYS A O 1
ATOM 1310 N N . MET A 1 183 ? -3.235 -33.214 28.136 1.00 45.62 183 MET A N 1
ATOM 1311 C CA . MET A 1 183 ? -4.411 -33.687 28.870 1.00 45.62 183 MET A CA 1
ATOM 1312 C C . MET A 1 183 ? -3.958 -34.077 30.282 1.00 45.62 183 MET A C 1
ATOM 1314 O O . MET A 1 183 ? -3.165 -35.003 30.440 1.00 45.62 183 MET A O 1
ATOM 1318 N N . SER A 1 184 ? -4.430 -33.362 31.303 1.00 52.62 184 SER A N 1
ATOM 1319 C CA . SER A 1 184 ? -4.338 -33.807 32.696 1.00 52.62 184 SER A CA 1
ATOM 1320 C C . SER A 1 184 ? -5.675 -34.433 33.066 1.00 52.62 184 SER A C 1
ATOM 1322 O O . SER A 1 184 ? -6.688 -33.740 33.155 1.00 52.62 184 SER A O 1
ATOM 1324 N N . GLY A 1 185 ? -5.667 -35.756 33.204 1.00 46.50 185 GLY A N 1
ATOM 1325 C CA . GLY A 1 185 ? -6.815 -36.549 33.614 1.00 46.50 185 GLY A CA 1
ATOM 1326 C C . GLY A 1 185 ? -7.223 -36.250 35.053 1.00 46.50 185 GLY A C 1
ATOM 1327 O O . GLY A 1 185 ? -6.380 -36.087 35.933 1.00 46.50 185 GLY A O 1
ATOM 1328 N N . HIS A 1 186 ? -8.537 -36.180 35.243 1.00 49.25 186 HIS A N 1
ATOM 1329 C CA . HIS A 1 186 ? -9.220 -36.295 36.522 1.00 49.25 186 HIS A CA 1
ATOM 1330 C C . HIS A 1 186 ? -9.005 -37.700 37.092 1.00 49.25 186 HIS A C 1
ATOM 1332 O O . HIS A 1 186 ? -9.252 -38.692 36.408 1.00 49.25 186 HIS A O 1
ATOM 1338 N N . ASN A 1 187 ? -8.593 -37.777 38.350 1.00 48.69 187 ASN A N 1
ATOM 1339 C CA . ASN A 1 187 ? -8.637 -38.978 39.169 1.00 48.69 187 ASN A CA 1
ATOM 1340 C C . ASN A 1 187 ? -9.853 -38.895 40.101 1.00 48.69 187 ASN A C 1
ATOM 1342 O O . ASN A 1 187 ? -9.787 -38.299 41.172 1.00 48.69 187 ASN A O 1
ATOM 1346 N N . ASP A 1 188 ? -10.958 -39.495 39.661 1.00 51.94 188 ASP A N 1
ATOM 1347 C CA . ASP A 1 188 ? -12.103 -39.840 40.503 1.00 51.94 188 ASP A CA 1
ATOM 1348 C C . ASP A 1 188 ? -11.853 -41.230 41.110 1.00 51.94 188 ASP A C 1
ATOM 1350 O O . ASP A 1 188 ? -11.454 -42.166 40.411 1.00 51.94 188 ASP A O 1
ATOM 1354 N N . GLY A 1 189 ? -11.978 -41.336 42.431 1.00 52.47 189 GLY A N 1
ATOM 1355 C CA . GLY A 1 189 ? -11.767 -42.579 43.167 1.00 52.47 189 GLY A CA 1
ATOM 1356 C C . GLY A 1 189 ? -13.004 -43.470 43.159 1.00 52.47 189 GLY A C 1
ATOM 1357 O O . GLY A 1 189 ? -14.116 -42.971 43.080 1.00 52.47 189 GLY A O 1
ATOM 1358 N N . THR A 1 190 ? -12.822 -44.784 43.321 1.00 55.28 190 THR A N 1
ATOM 1359 C CA . THR A 1 190 ? -13.837 -45.700 43.873 1.00 55.28 190 THR A CA 1
ATOM 1360 C C . THR A 1 190 ? -13.191 -47.038 44.259 1.00 55.28 190 THR A C 1
ATOM 1362 O O . THR A 1 190 ? -12.629 -47.734 43.422 1.00 55.28 190 THR A O 1
ATOM 1365 N N . LEU A 1 191 ? -13.243 -47.297 45.570 1.00 45.62 191 LEU A N 1
ATOM 1366 C CA . LEU A 1 191 ? -13.558 -48.530 46.314 1.00 45.62 191 LEU A CA 1
ATOM 1367 C C . LEU A 1 191 ? -13.278 -49.918 45.704 1.00 45.62 191 LEU A C 1
ATOM 1369 O O . LEU A 1 191 ? -13.750 -50.258 44.621 1.00 45.62 191 LEU A O 1
ATOM 1373 N N . GLY A 1 192 ? -12.665 -50.757 46.546 1.00 43.62 192 GLY A N 1
ATOM 1374 C CA . GLY A 1 192 ? -12.579 -52.216 46.458 1.00 43.62 192 GLY A CA 1
ATOM 1375 C C . GLY A 1 192 ? -11.687 -52.767 47.556 1.00 43.62 192 GLY A C 1
ATOM 1376 O O . GLY A 1 192 ? -10.456 -52.692 47.364 1.00 43.62 192 GLY A O 1
#

Organism: Polarella glacialis (NCBI:txid89957)

Sequence (192 aa):
MAALTFVVEHKGTKPGEAVFVVGSTPELGGWDPTKALSCITTAQVFPLWTSETVSIAAGTEKVEFKVLVQKADGSKPDQASWDPGPNRSLHVPKSTGGQVQLTASCCWGSAEVTCRSKTVGAGGAAAAPAPAQAAPAAVIPRVDTAAPWFSMDEEAGDGESGDQVPDMKPVGSFARKTPSAKMSGHNDGTLG

Secondary structure (DSSP, 8-state):
-EEEEEEEE---PPTTEEEEEEESSGGGTTT-GGGPEEEE--TTTTTEEEEPPEEE-TT-S-EEEEEEEEETT---GGGPEEPSSSPEEE-----SSSEEEEEEEEETT---EEEEEEEE-S-----PPPPPPPPP-----------------------------------------PPPP-----------

InterPro domains:
  IPR002044 Carbohydrate binding module family 20 [PF00686] (4-97)
  IPR002044 Carbohydrate binding module family 20 [PS51166] (1-110)
  IPR002044 Carbohydrate binding module family 20 [SM01065] (1-102)
  IPR013783 Immunoglobulin-like fold [G3DSA:2.60.40.10] (1-104)
  IPR013784 Carbohydrate-binding-like fold [SSF49452] (3-104)